Protein AF-A0AAN8YGC9-F1 (afdb_monomer_lite)

pLDDT: mean 74.13, std 22.79, range [24.62, 98.69]

Organism: Solanum bulbocastanum (NCBI:txid147425)

Foldseek 3Di:
DDDDPPPPPPLDAFEEEEDEAQAPVTLLVSQVVVQVLVVSVHAYEYEYAPVSCVVCVVSNPRCVRYHYDHDDQDDDPPDPPPDGGPVSDDPVCQLVSLQSVQVCLVVVLVVCLVSLGAEYEYAQPLCVLVSCVVRNRYFYEHEDEDALAQVLQQPQDDPDAADEQADDPDDDDGDPVCVSSVNPHHHDDHPHQVQSNQLNNDDPVQNVVLLPDDLVCQQQRTPPRPDPPSGQDSVNSVVCNQQSDNRHDPDGVSRSRNSNRNSGRYYHYDYD

Structure (mmCIF, N/CA/C/O backbone):
data_AF-A0AAN8YGC9-F1
#
_entry.id   AF-A0AAN8YGC9-F1
#
loop_
_atom_site.group_PDB
_atom_site.id
_atom_site.type_symbol
_atom_site.label_atom_id
_atom_site.label_alt_id
_atom_site.label_comp_id
_atom_site.label_asym_id
_atom_site.label_entity_id
_atom_site.label_seq_id
_atom_site.pdbx_PDB_ins_code
_atom_site.Cartn_x
_atom_site.Cartn_y
_atom_site.Cartn_z
_atom_site.occupancy
_atom_site.B_iso_or_equiv
_atom_site.auth_seq_id
_atom_site.auth_comp_id
_atom_site.auth_asym_id
_atom_site.auth_atom_id
_atom_site.pdbx_PDB_model_num
ATOM 1 N N . MET A 1 1 ? -53.557 -3.790 8.955 1.00 35.97 1 MET A N 1
ATOM 2 C CA . MET A 1 1 ? -52.230 -3.384 9.467 1.00 35.97 1 MET A CA 1
ATOM 3 C C . MET A 1 1 ? -51.190 -4.402 9.014 1.00 35.97 1 MET A C 1
ATOM 5 O O . MET A 1 1 ? -51.259 -5.548 9.431 1.00 35.97 1 MET A O 1
ATOM 9 N N . ARG A 1 2 ? -50.267 -4.031 8.121 1.00 36.69 2 ARG A N 1
ATOM 10 C CA . ARG A 1 2 ? -49.070 -4.830 7.809 1.00 36.69 2 ARG A CA 1
ATOM 11 C C . ARG A 1 2 ? -47.866 -3.933 8.058 1.00 36.69 2 ARG A C 1
ATOM 13 O O . ARG A 1 2 ? -47.577 -3.051 7.255 1.00 36.69 2 ARG A O 1
ATOM 20 N N . HIS A 1 3 ? -47.217 -4.122 9.203 1.00 36.34 3 HIS A N 1
ATOM 21 C CA . HIS A 1 3 ? -45.959 -3.462 9.519 1.00 36.34 3 HIS A CA 1
ATOM 22 C C . HIS A 1 3 ? -44.884 -3.952 8.544 1.00 36.34 3 HIS A C 1
ATOM 24 O O . HIS A 1 3 ? -44.437 -5.095 8.610 1.00 36.34 3 HIS A O 1
ATOM 30 N N . LYS A 1 4 ? -44.461 -3.075 7.629 1.00 41.66 4 LYS A N 1
ATOM 31 C CA . LYS A 1 4 ? -43.161 -3.193 6.968 1.00 41.66 4 LYS A CA 1
ATOM 32 C C . LYS A 1 4 ? -42.110 -3.000 8.064 1.00 41.66 4 LYS A C 1
ATOM 34 O O . LYS A 1 4 ? -41.900 -1.877 8.510 1.00 41.66 4 LYS A O 1
ATOM 39 N N . LYS A 1 5 ? -41.467 -4.081 8.516 1.00 36.75 5 LYS A N 1
ATOM 40 C CA . LYS A 1 5 ? -40.170 -3.972 9.195 1.00 36.75 5 LYS A CA 1
ATOM 41 C C . LYS A 1 5 ? -39.201 -3.385 8.168 1.00 36.75 5 LYS A C 1
ATOM 43 O O . LYS A 1 5 ? -38.753 -4.090 7.268 1.00 36.75 5 LYS A O 1
ATOM 48 N N . MET A 1 6 ? -38.936 -2.083 8.258 1.00 35.59 6 MET A N 1
ATOM 49 C CA . MET A 1 6 ? -37.699 -1.540 7.715 1.00 35.59 6 MET A CA 1
ATOM 50 C C . MET A 1 6 ? -36.574 -2.222 8.484 1.00 35.59 6 MET A C 1
ATOM 52 O O . MET A 1 6 ? -36.467 -2.056 9.695 1.00 35.59 6 MET A O 1
ATOM 56 N N . ALA A 1 7 ? -35.790 -3.049 7.798 1.00 37.56 7 ALA A N 1
ATOM 57 C CA . ALA A 1 7 ? -34.503 -3.461 8.321 1.00 37.56 7 ALA A CA 1
ATOM 58 C C . ALA A 1 7 ? -33.648 -2.192 8.403 1.00 37.56 7 ALA A C 1
ATOM 60 O O . ALA A 1 7 ? -33.170 -1.697 7.383 1.00 37.56 7 ALA A O 1
ATOM 61 N N . GLU A 1 8 ? -33.522 -1.626 9.600 1.00 36.81 8 GLU A N 1
ATOM 62 C CA . GLU A 1 8 ? -32.399 -0.753 9.912 1.00 36.81 8 GLU A CA 1
ATOM 63 C C . GLU A 1 8 ? -31.136 -1.566 9.628 1.00 36.81 8 GLU A C 1
ATOM 65 O O . GLU A 1 8 ? -30.859 -2.564 10.296 1.00 36.81 8 GLU A O 1
ATOM 70 N N . SER A 1 9 ? -30.399 -1.198 8.579 1.00 44.44 9 SER A N 1
ATOM 71 C CA . SER A 1 9 ? -29.040 -1.694 8.421 1.00 44.44 9 SER A CA 1
ATOM 72 C C . SER A 1 9 ? -28.262 -1.146 9.607 1.00 44.44 9 SER A C 1
ATOM 74 O O . SER A 1 9 ? -27.994 0.055 9.658 1.00 44.44 9 SER A O 1
ATOM 76 N N . ILE A 1 10 ? -27.951 -1.999 10.578 1.00 46.88 10 ILE A N 1
ATOM 77 C CA . ILE A 1 10 ? -26.997 -1.671 11.632 1.00 46.88 10 ILE A CA 1
ATOM 78 C C . ILE A 1 10 ? -25.729 -1.236 10.896 1.00 46.88 10 ILE A C 1
ATOM 80 O O . ILE A 1 10 ? -25.130 -2.035 10.180 1.00 46.88 10 ILE A O 1
ATOM 84 N N . ASP A 1 11 ? -25.393 0.049 10.981 1.00 57.31 11 ASP A N 1
ATOM 85 C CA . ASP A 1 11 ? -24.224 0.636 10.333 1.00 57.31 11 ASP A CA 1
ATOM 86 C C . ASP A 1 11 ? -22.974 0.092 11.035 1.00 57.31 11 ASP A C 1
ATOM 88 O O . ASP A 1 11 ? -22.453 0.676 11.989 1.00 57.31 11 ASP A O 1
ATOM 92 N N . THR A 1 12 ? -22.563 -1.118 10.649 1.00 75.12 12 THR A N 1
ATOM 93 C CA . THR A 1 12 ? -21.455 -1.832 11.274 1.00 75.12 12 THR A CA 1
ATOM 94 C C . THR A 1 12 ? -20.175 -1.054 11.025 1.00 75.12 12 THR A C 1
ATOM 96 O O . THR A 1 12 ? -19.690 -0.963 9.895 1.00 75.12 12 THR A O 1
ATOM 99 N N . LYS A 1 13 ? -19.609 -0.480 12.089 1.00 88.19 13 LYS A N 1
ATOM 100 C CA . LYS A 1 13 ? -18.337 0.237 12.013 1.00 88.19 13 LYS A CA 1
ATOM 101 C C . LYS A 1 13 ? -17.211 -0.757 11.742 1.00 88.19 13 LYS A C 1
ATOM 103 O O . LYS A 1 13 ? -16.840 -1.550 12.599 1.00 88.19 13 LYS A O 1
ATOM 108 N N . LEU A 1 14 ? -16.699 -0.713 10.519 1.00 92.31 14 LEU A N 1
ATOM 109 C CA . LEU A 1 14 ? -15.641 -1.592 10.043 1.00 92.31 14 LEU A CA 1
ATOM 110 C C . LEU A 1 14 ? -14.265 -1.181 10.575 1.00 92.31 14 LEU A C 1
ATOM 112 O O . LEU A 1 14 ? -13.986 0.008 10.733 1.00 92.31 14 LEU A O 1
ATOM 116 N N . GLN A 1 15 ? -13.398 -2.174 10.769 1.00 95.44 15 GLN A N 1
ATOM 117 C CA . GLN A 1 15 ? -11.960 -1.997 10.960 1.00 95.44 15 GLN A CA 1
ATOM 118 C C . GLN A 1 15 ? -11.253 -2.269 9.630 1.00 95.44 15 GLN A C 1
ATOM 120 O O . GLN A 1 15 ? -11.402 -3.350 9.057 1.00 95.44 15 GLN A O 1
ATOM 125 N N . ILE A 1 16 ? -10.535 -1.278 9.111 1.00 97.00 16 ILE A N 1
ATOM 126 C CA . ILE A 1 16 ? -9.959 -1.291 7.764 1.00 97.00 16 ILE A CA 1
ATOM 127 C C . ILE A 1 16 ? -8.462 -1.010 7.860 1.00 97.00 16 ILE A C 1
ATOM 129 O O . ILE A 1 16 ? -8.048 -0.089 8.558 1.00 97.00 16 ILE A O 1
ATOM 133 N N . VAL A 1 17 ? -7.652 -1.774 7.134 1.00 98.56 17 VAL A N 1
ATOM 134 C CA . VAL A 1 17 ? -6.218 -1.512 6.973 1.00 98.56 17 VAL A CA 1
ATOM 135 C C . VAL A 1 17 ? -5.953 -0.888 5.613 1.00 98.56 17 VAL A C 1
ATOM 137 O O . VAL A 1 17 ? -6.510 -1.326 4.607 1.00 98.56 17 VAL A O 1
ATOM 140 N N . MET A 1 18 ? -5.081 0.114 5.587 1.00 98.06 18 MET A N 1
ATOM 141 C CA . MET A 1 18 ? -4.586 0.763 4.375 1.00 98.06 18 MET A CA 1
ATOM 142 C C . MET A 1 18 ? -3.090 0.495 4.247 1.00 98.06 18 MET A C 1
ATOM 144 O O . MET A 1 18 ? -2.327 0.895 5.124 1.00 98.06 18 MET A O 1
ATOM 148 N N . PHE A 1 19 ? -2.683 -0.165 3.165 1.00 98.00 19 PHE A N 1
ATOM 149 C CA . PHE A 1 19 ? -1.293 -0.525 2.893 1.00 98.00 19 PHE A CA 1
ATOM 150 C C . PHE A 1 19 ? -0.887 -0.126 1.460 1.00 98.00 19 PHE A C 1
ATOM 152 O O . PHE A 1 19 ? -0.872 -0.963 0.553 1.00 98.00 19 PHE A O 1
ATOM 159 N N . PRO A 1 20 ? -0.638 1.176 1.227 1.00 96.19 20 PRO A N 1
ATOM 160 C CA . PRO A 1 20 ? -0.255 1.704 -0.082 1.00 96.19 20 PRO A CA 1
ATOM 161 C C . PRO A 1 20 ? 1.205 1.413 -0.448 1.00 96.19 20 PRO A C 1
ATOM 163 O O . PRO A 1 20 ? 2.055 1.205 0.418 1.00 96.19 20 PRO A O 1
ATOM 166 N N . TRP A 1 21 ? 1.516 1.532 -1.740 1.00 95.19 21 TRP A N 1
ATOM 167 C CA . TRP A 1 21 ? 2.881 1.636 -2.244 1.00 95.19 21 TRP A CA 1
ATOM 168 C C . TRP A 1 21 ? 3.636 2.812 -1.599 1.00 95.19 21 TRP A C 1
ATOM 170 O O . TRP A 1 21 ? 3.051 3.862 -1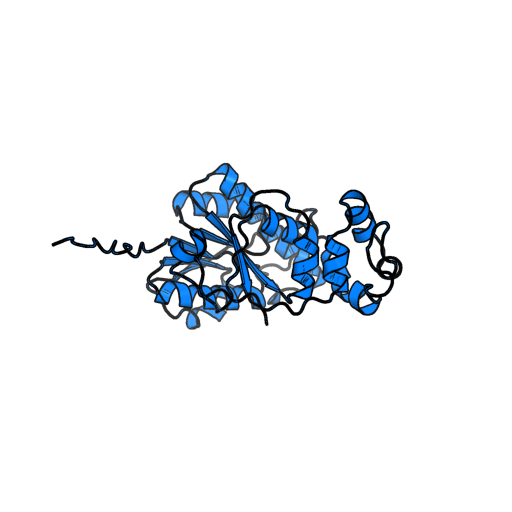.320 1.00 95.19 21 TRP A O 1
ATOM 180 N N . LEU A 1 22 ? 4.952 2.655 -1.406 1.00 95.69 22 LEU A N 1
ATOM 181 C CA . LEU A 1 22 ? 5.845 3.572 -0.675 1.00 95.69 22 LEU A CA 1
ATOM 182 C C . LEU A 1 22 ? 6.182 4.867 -1.447 1.00 95.69 22 LEU A C 1
ATOM 184 O O . LEU A 1 22 ? 7.284 5.406 -1.362 1.00 95.69 22 LEU A O 1
ATOM 188 N N . ALA A 1 23 ? 5.223 5.391 -2.205 1.00 91.19 23 ALA A N 1
ATOM 189 C CA . ALA A 1 23 ? 5.320 6.638 -2.947 1.00 91.19 23 ALA A CA 1
ATOM 190 C C . ALA A 1 23 ? 4.238 7.612 -2.471 1.00 91.19 23 ALA A C 1
ATOM 192 O O . ALA A 1 23 ? 3.077 7.237 -2.307 1.00 91.19 23 ALA A O 1
ATOM 193 N N . LEU A 1 24 ? 4.569 8.898 -2.319 1.00 90.25 24 LEU A N 1
ATOM 194 C CA . LEU A 1 24 ? 3.596 9.907 -1.865 1.00 90.25 24 LEU A CA 1
ATOM 195 C C . LEU A 1 24 ? 2.369 10.006 -2.784 1.00 90.25 24 LEU A C 1
ATOM 197 O O . LEU A 1 24 ? 1.254 10.200 -2.301 1.00 90.25 24 LEU A O 1
ATOM 201 N N . GLY A 1 25 ? 2.560 9.793 -4.092 1.00 85.81 25 GLY A N 1
ATOM 202 C CA . GLY A 1 25 ? 1.472 9.725 -5.073 1.00 85.81 25 GLY A CA 1
ATOM 203 C C . GLY A 1 25 ? 0.461 8.602 -4.811 1.00 85.81 25 GLY A C 1
ATOM 204 O O . GLY A 1 25 ? -0.664 8.691 -5.290 1.00 85.81 25 GLY A O 1
ATOM 205 N N . HIS A 1 26 ? 0.830 7.594 -4.017 1.00 90.50 26 HIS A N 1
ATOM 206 C CA . HIS A 1 26 ? -0.024 6.490 -3.576 1.00 90.50 26 HIS A CA 1
ATOM 207 C C . HIS A 1 26 ? -0.539 6.698 -2.152 1.00 90.50 26 HIS A C 1
ATOM 209 O O . HIS A 1 26 ? -1.740 6.596 -1.896 1.00 90.50 26 HIS A O 1
ATOM 215 N N . ILE A 1 27 ? 0.345 7.096 -1.239 1.00 93.88 27 ILE A N 1
ATOM 216 C CA . ILE A 1 27 ? 0.012 7.303 0.172 1.00 93.88 27 ILE A CA 1
ATOM 217 C C . ILE A 1 27 ? -1.065 8.389 0.341 1.00 93.88 27 ILE A C 1
ATOM 219 O O . ILE A 1 27 ? -2.040 8.180 1.063 1.00 93.88 27 ILE A O 1
ATOM 223 N N . ILE A 1 28 ? -0.945 9.528 -0.352 1.00 92.19 28 ILE A N 1
ATOM 224 C CA . ILE A 1 28 ? -1.882 10.655 -0.201 1.00 92.19 28 ILE A CA 1
ATOM 225 C C . ILE A 1 28 ? -3.311 10.267 -0.628 1.00 92.19 28 ILE A C 1
ATOM 227 O O . ILE A 1 28 ? -4.248 10.488 0.142 1.00 92.19 28 ILE A O 1
ATOM 231 N N . PRO A 1 29 ? -3.549 9.659 -1.807 1.00 88.25 29 PRO A N 1
ATOM 232 C CA . PRO A 1 29 ? -4.893 9.219 -2.169 1.00 88.25 29 PRO A CA 1
ATOM 233 C C . PRO A 1 29 ? -5.486 8.134 -1.271 1.00 88.25 29 PRO A C 1
ATOM 235 O O . PRO A 1 29 ? -6.704 8.132 -1.084 1.00 88.25 29 PRO A O 1
ATOM 238 N N . PHE A 1 30 ? -4.667 7.225 -0.734 1.00 94.38 30 PHE A N 1
ATOM 239 C CA . PHE A 1 30 ? -5.120 6.276 0.284 1.00 94.38 30 PHE A CA 1
ATOM 240 C C . PHE A 1 30 ? -5.559 7.012 1.554 1.00 94.38 30 PHE A C 1
ATOM 242 O O . PHE A 1 30 ? -6.600 6.682 2.123 1.00 94.38 30 PHE A O 1
ATOM 249 N N . LEU A 1 31 ? -4.821 8.039 1.986 1.00 95.69 31 LEU A N 1
ATOM 250 C CA . LEU A 1 31 ? -5.184 8.838 3.159 1.00 95.69 31 LEU A CA 1
ATOM 251 C C . LEU A 1 31 ? -6.468 9.645 2.925 1.00 95.69 31 LEU A C 1
ATOM 253 O O . LEU A 1 31 ? -7.342 9.675 3.787 1.00 95.69 31 LEU A O 1
ATOM 257 N N . ASN A 1 32 ? -6.654 10.200 1.727 1.00 92.62 32 ASN A N 1
ATOM 258 C CA . ASN A 1 32 ? -7.906 10.865 1.359 1.00 92.62 32 ASN A CA 1
ATOM 259 C C . ASN A 1 32 ? -9.096 9.895 1.404 1.00 92.62 32 ASN A C 1
ATOM 261 O O . ASN A 1 32 ? -10.139 10.229 1.959 1.00 92.62 32 ASN A O 1
ATOM 265 N N . LEU A 1 33 ? -8.934 8.675 0.879 1.00 90.12 33 LEU A N 1
ATOM 266 C CA . LEU A 1 33 ? -9.961 7.636 0.994 1.00 90.12 33 LEU A CA 1
ATOM 267 C C . LEU A 1 33 ? -10.214 7.252 2.460 1.00 90.12 33 LEU A C 1
ATOM 269 O O . LEU A 1 33 ? -11.359 7.066 2.863 1.00 90.12 33 LEU A O 1
ATOM 273 N N . SER A 1 34 ? -9.157 7.179 3.268 1.00 95.56 34 SER A N 1
ATOM 274 C CA . SER A 1 34 ? -9.250 6.897 4.703 1.00 95.56 34 SER A CA 1
ATOM 275 C C . SER A 1 34 ? -10.075 7.951 5.430 1.00 95.56 34 SER A C 1
ATOM 277 O O . SER A 1 34 ? -10.931 7.589 6.230 1.00 95.56 34 SER A O 1
ATOM 279 N N . ASN A 1 35 ? -9.887 9.233 5.108 1.00 96.44 35 ASN A N 1
ATOM 280 C CA . ASN A 1 35 ? -10.700 10.324 5.645 1.00 96.44 35 ASN A CA 1
ATOM 281 C C . ASN A 1 35 ? -12.183 10.167 5.269 1.00 96.44 35 ASN A C 1
ATOM 283 O O . ASN A 1 35 ? -13.046 10.298 6.134 1.00 96.44 35 ASN A O 1
ATOM 287 N N . GLU A 1 36 ? -12.498 9.817 4.019 1.00 92.38 36 GLU A N 1
ATOM 288 C CA . GLU A 1 36 ? -13.889 9.595 3.591 1.00 92.38 36 GLU A CA 1
ATOM 289 C C . GLU A 1 36 ? -14.548 8.391 4.284 1.00 92.38 36 GLU A C 1
ATOM 291 O O . GLU A 1 36 ? -15.743 8.416 4.586 1.00 92.38 36 GLU A O 1
ATOM 296 N N . LEU A 1 37 ? -13.782 7.336 4.570 1.00 91.69 37 LEU A N 1
ATOM 297 C CA . LEU A 1 37 ? -14.264 6.171 5.316 1.00 91.69 37 LEU A CA 1
ATOM 298 C C . LEU A 1 37 ? -14.409 6.473 6.814 1.00 91.69 37 LEU A C 1
ATOM 300 O O . LEU A 1 37 ? -15.414 6.104 7.425 1.00 91.69 37 LEU A O 1
ATOM 304 N N . ALA A 1 38 ? -13.454 7.194 7.398 1.00 95.31 38 ALA A N 1
ATOM 305 C CA . ALA A 1 38 ? -13.495 7.624 8.791 1.00 95.31 38 ALA A CA 1
ATOM 306 C C . ALA A 1 38 ? -14.642 8.608 9.055 1.00 95.31 38 ALA A C 1
ATOM 308 O O . ALA A 1 38 ? -15.314 8.508 10.077 1.00 95.31 38 ALA A O 1
ATOM 309 N N . LYS A 1 39 ? -14.972 9.479 8.095 1.00 93.75 39 LYS A N 1
ATOM 310 C CA . LYS A 1 39 ? -16.165 10.339 8.140 1.00 93.75 39 LYS A CA 1
ATOM 311 C C . LYS A 1 39 ? -17.468 9.548 8.303 1.00 93.75 39 LYS A C 1
ATOM 313 O O . LYS A 1 39 ? -18.415 10.046 8.906 1.00 93.75 39 LYS A O 1
ATOM 318 N N . LYS A 1 40 ? -17.517 8.308 7.803 1.00 90.69 40 LYS A N 1
ATOM 319 C CA . LYS A 1 40 ? -18.639 7.369 7.995 1.00 90.69 40 LYS A CA 1
ATOM 320 C C . LYS A 1 40 ? -18.533 6.563 9.296 1.00 90.69 40 LYS A C 1
ATOM 322 O O . LYS A 1 40 ? -19.376 5.717 9.576 1.00 90.69 40 LYS A O 1
ATOM 327 N N . GLY A 1 41 ? -17.529 6.824 10.126 1.00 93.88 41 GLY A N 1
ATOM 328 C CA . GLY A 1 41 ? -17.302 6.184 11.421 1.00 93.88 41 GLY A CA 1
ATOM 329 C C . GLY A 1 41 ? -16.511 4.876 11.363 1.00 93.88 41 GLY A C 1
ATOM 330 O O . GLY A 1 41 ? -16.463 4.170 12.369 1.00 93.88 41 GLY A O 1
ATOM 331 N N . HIS A 1 42 ? -15.921 4.517 10.220 1.00 94.69 42 HIS A N 1
ATOM 332 C CA . HIS A 1 42 ? -15.033 3.355 10.134 1.00 94.69 42 HIS A CA 1
ATOM 333 C C . HIS A 1 42 ? -13.688 3.647 10.815 1.00 94.69 42 HIS A C 1
ATOM 335 O O . HIS A 1 42 ? -13.201 4.776 10.781 1.00 94.69 42 HIS A O 1
ATOM 341 N N . ARG A 1 43 ? -13.084 2.626 11.429 1.00 98.06 43 ARG A N 1
ATOM 342 C CA . ARG A 1 43 ? -11.752 2.712 12.041 1.00 98.06 43 ARG A CA 1
ATOM 343 C C . ARG A 1 43 ? -10.699 2.272 11.037 1.00 98.06 43 ARG A C 1
ATOM 345 O O . ARG A 1 43 ? -10.835 1.208 10.436 1.00 98.06 43 ARG A O 1
ATOM 352 N N . ILE A 1 44 ? -9.656 3.073 10.878 1.00 98.50 44 ILE A N 1
ATOM 353 C CA . ILE A 1 44 ? -8.594 2.877 9.899 1.00 98.50 44 ILE A CA 1
ATOM 354 C C . ILE A 1 44 ? -7.259 2.681 10.619 1.00 98.50 44 ILE A C 1
ATOM 356 O O . ILE A 1 44 ? -6.837 3.534 11.396 1.00 98.50 44 ILE A O 1
ATOM 360 N N . SER A 1 45 ? -6.567 1.594 10.301 1.00 98.69 45 SER A N 1
ATOM 361 C CA . SER A 1 45 ? -5.146 1.408 10.588 1.00 98.69 45 SER A CA 1
ATOM 362 C C . SER A 1 45 ? -4.364 1.678 9.307 1.00 98.69 45 SER A C 1
ATOM 364 O O . SER A 1 45 ? -4.447 0.918 8.342 1.00 98.69 45 SER A O 1
ATOM 366 N N . PHE A 1 46 ? -3.638 2.788 9.269 1.00 98.69 46 PHE A N 1
ATOM 367 C CA . PHE A 1 46 ? -2.887 3.219 8.097 1.00 98.69 46 PHE A CA 1
ATOM 368 C C . PHE A 1 46 ? -1.414 2.858 8.255 1.00 98.69 46 PHE A C 1
ATOM 370 O O . PHE A 1 46 ? -0.756 3.350 9.172 1.00 98.69 46 PHE A O 1
ATOM 377 N N . LEU A 1 47 ? -0.900 2.014 7.366 1.00 98.62 47 LEU A N 1
ATOM 378 C CA . LEU A 1 47 ? 0.487 1.565 7.379 1.00 98.62 47 LEU A CA 1
ATOM 379 C C . LEU A 1 47 ? 1.331 2.472 6.483 1.00 98.62 47 LEU A C 1
ATOM 381 O O . LEU A 1 47 ? 1.031 2.626 5.298 1.00 98.62 47 LEU A O 1
ATOM 385 N N . LEU A 1 48 ? 2.371 3.093 7.038 1.00 97.75 48 LEU A N 1
ATOM 386 C CA . LEU A 1 48 ? 3.264 3.983 6.291 1.00 97.75 48 LEU A CA 1
ATOM 387 C C . LEU A 1 48 ? 4.637 4.133 6.967 1.00 97.75 48 LEU A C 1
ATOM 389 O O . LEU A 1 48 ? 4.730 3.976 8.184 1.00 97.75 48 LEU A O 1
ATOM 393 N N . PRO A 1 49 ? 5.703 4.477 6.225 1.00 97.38 49 PRO A N 1
ATOM 394 C CA . PRO A 1 49 ? 7.008 4.750 6.824 1.00 97.38 49 PRO A CA 1
ATOM 395 C C . PRO A 1 49 ? 7.023 6.005 7.702 1.00 97.38 49 PRO A C 1
ATOM 397 O O . PRO A 1 49 ? 6.176 6.897 7.563 1.00 97.38 49 PRO A O 1
ATOM 400 N N . LYS A 1 50 ? 8.033 6.121 8.570 1.00 95.12 50 LYS A N 1
ATOM 401 C CA . LYS A 1 50 ? 8.154 7.220 9.539 1.00 95.12 50 LYS A CA 1
ATOM 402 C C . LYS A 1 50 ? 8.267 8.585 8.861 1.00 95.12 50 LYS A C 1
ATOM 404 O O . LYS A 1 50 ? 7.593 9.535 9.263 1.00 95.12 50 LYS A O 1
ATOM 409 N N . ASN A 1 51 ? 9.071 8.687 7.809 1.00 93.50 51 ASN A N 1
ATOM 410 C CA . ASN A 1 51 ? 9.276 9.931 7.074 1.00 93.50 51 ASN A CA 1
ATOM 411 C C . ASN A 1 51 ? 7.992 10.381 6.368 1.00 93.50 51 ASN A C 1
ATOM 413 O O . ASN A 1 51 ? 7.676 11.572 6.354 1.00 93.50 51 ASN A O 1
ATOM 417 N N . ALA A 1 52 ? 7.220 9.438 5.817 1.00 95.38 52 ALA A N 1
ATOM 418 C CA . ALA A 1 52 ? 5.917 9.735 5.228 1.00 95.38 52 ALA A CA 1
ATOM 419 C C . ALA A 1 52 ? 4.918 10.199 6.299 1.00 95.38 52 ALA A C 1
ATOM 421 O O . ALA A 1 52 ? 4.215 11.187 6.097 1.00 95.38 52 ALA A O 1
ATOM 422 N N . GLN A 1 53 ? 4.899 9.542 7.461 1.00 96.38 53 GLN A N 1
ATOM 423 C CA . GLN A 1 53 ? 4.047 9.913 8.588 1.00 96.38 53 GLN A CA 1
ATOM 424 C C . GLN A 1 53 ? 4.285 11.357 9.046 1.00 96.38 53 GLN A C 1
ATOM 426 O O . GLN A 1 53 ? 3.328 12.122 9.148 1.00 96.38 53 GLN A O 1
ATOM 431 N N . ILE A 1 54 ? 5.541 11.757 9.259 1.00 95.44 54 ILE A N 1
ATOM 432 C CA . ILE A 1 54 ? 5.889 13.125 9.684 1.00 95.44 54 ILE A CA 1
ATOM 433 C C . ILE A 1 54 ? 5.372 14.162 8.677 1.00 95.44 54 ILE A C 1
ATOM 435 O O . ILE A 1 54 ? 4.826 15.192 9.070 1.00 95.44 54 ILE A O 1
ATOM 439 N N . LYS A 1 55 ? 5.507 13.875 7.377 1.00 95.12 55 LYS A N 1
ATOM 440 C CA . LYS A 1 55 ? 5.069 14.771 6.295 1.00 95.12 55 LYS A CA 1
ATOM 441 C C . LYS A 1 55 ? 3.544 14.856 6.171 1.00 95.12 55 LYS A C 1
ATOM 443 O O . LYS A 1 55 ? 3.028 15.898 5.781 1.00 95.12 55 LYS A O 1
ATOM 448 N N . LEU A 1 56 ? 2.826 13.771 6.463 1.00 95.38 56 LEU A N 1
ATOM 449 C CA . LEU A 1 56 ? 1.406 13.626 6.121 1.00 95.38 56 LEU A CA 1
ATOM 450 C C . LEU A 1 56 ? 0.458 13.619 7.328 1.00 95.38 56 LEU A C 1
ATOM 452 O O . LEU A 1 56 ? -0.753 13.617 7.130 1.00 95.38 56 LEU A O 1
ATOM 456 N N . GLN A 1 57 ? 0.963 13.657 8.564 1.00 95.88 57 GLN A N 1
ATOM 457 C CA . GLN A 1 57 ? 0.141 13.655 9.786 1.00 95.88 57 GLN A CA 1
ATOM 458 C C . GLN A 1 57 ? -0.948 14.731 9.809 1.00 95.88 57 GLN A C 1
ATOM 460 O O . GLN A 1 57 ? -2.066 14.450 10.229 1.00 95.88 57 GLN A O 1
ATOM 465 N N . ASN A 1 58 ? -0.673 15.917 9.262 1.00 97.00 58 ASN A N 1
ATOM 466 C CA . ASN A 1 58 ? -1.643 17.015 9.210 1.00 97.00 58 ASN A CA 1
ATOM 467 C C . ASN A 1 58 ? -2.794 16.769 8.217 1.00 97.00 58 ASN A C 1
ATOM 469 O O . ASN A 1 58 ? -3.784 17.493 8.240 1.00 97.00 58 ASN A O 1
ATOM 473 N N . LEU A 1 59 ? -2.676 15.767 7.339 1.00 96.44 59 LEU A N 1
ATOM 474 C CA . LEU A 1 59 ? -3.730 15.371 6.402 1.00 96.44 59 LEU A CA 1
ATOM 475 C C . LEU A 1 59 ? -4.683 14.320 6.995 1.00 96.44 59 LEU A C 1
ATOM 477 O O . LEU A 1 59 ? -5.674 13.963 6.356 1.00 96.44 59 LEU A O 1
ATOM 481 N N . ASN A 1 60 ? -4.404 13.809 8.198 1.00 98.06 60 ASN A N 1
ATOM 482 C CA . ASN A 1 60 ? -5.343 12.978 8.940 1.00 98.06 60 ASN A CA 1
ATOM 483 C C . ASN A 1 60 ? -6.420 13.871 9.575 1.00 98.06 60 ASN A C 1
ATOM 485 O O . ASN A 1 60 ? -6.166 14.563 10.559 1.00 98.06 60 ASN A O 1
ATOM 489 N N . LEU A 1 61 ? -7.633 13.839 9.022 1.00 98.19 61 LEU A N 1
ATOM 490 C CA . LEU A 1 61 ? -8.747 14.674 9.481 1.00 98.19 61 LEU A CA 1
ATOM 491 C C . LEU A 1 61 ? -9.523 14.046 10.649 1.00 98.19 61 LEU A C 1
ATOM 493 O O . LEU A 1 61 ? -10.381 14.697 11.244 1.00 98.19 61 LEU A O 1
ATOM 497 N N . TYR A 1 62 ? -9.237 12.784 10.977 1.00 98.19 62 TYR A N 1
ATOM 498 C CA . TYR A 1 62 ? -9.964 12.002 11.973 1.00 98.19 62 TYR A CA 1
ATOM 499 C C . TYR A 1 62 ? -8.997 11.205 12.863 1.00 98.19 62 TYR A C 1
ATOM 501 O O . TYR A 1 62 ? -9.048 9.975 12.861 1.00 98.19 62 TYR A O 1
ATOM 509 N N . PRO A 1 63 ? -8.143 11.854 13.677 1.00 96.94 63 PRO A N 1
ATOM 510 C CA . PRO A 1 63 ? -7.127 11.169 14.491 1.00 96.94 63 PRO A CA 1
ATOM 511 C C . PRO A 1 63 ? -7.702 10.160 15.501 1.00 96.94 63 PRO A C 1
ATOM 513 O O . PRO A 1 63 ? -7.025 9.213 15.882 1.00 96.94 63 PRO A O 1
ATOM 516 N N . ASN A 1 64 ? -8.974 10.310 15.888 1.00 97.56 64 ASN A N 1
ATOM 517 C CA . ASN A 1 64 ? -9.678 9.359 16.760 1.00 97.56 64 ASN A CA 1
ATOM 518 C C . ASN A 1 64 ? -10.136 8.077 16.038 1.00 97.56 64 ASN A C 1
ATOM 520 O O . ASN A 1 64 ? -10.555 7.119 16.685 1.00 97.56 64 ASN A O 1
ATOM 524 N N . LEU A 1 65 ? -10.121 8.072 14.704 1.00 98.12 65 LEU A N 1
ATOM 525 C CA . LEU A 1 65 ? -10.570 6.955 13.869 1.00 98.12 65 LEU A CA 1
ATOM 526 C C . LEU A 1 65 ? -9.478 6.439 12.935 1.00 98.12 65 LEU A C 1
ATOM 528 O O . LEU A 1 65 ? -9.570 5.295 12.508 1.00 98.12 65 LEU A O 1
ATOM 532 N N . ILE A 1 66 ? -8.468 7.246 12.619 1.00 98.56 66 ILE A N 1
ATOM 533 C CA . ILE A 1 66 ? -7.344 6.883 11.762 1.00 98.56 66 ILE A CA 1
ATOM 534 C C . ILE A 1 66 ? -6.086 6.844 12.620 1.00 98.56 66 ILE A C 1
ATOM 536 O O . ILE A 1 66 ? -5.569 7.881 13.039 1.00 98.56 66 ILE A O 1
ATOM 540 N N . THR A 1 67 ? -5.578 5.638 12.842 1.00 98.50 67 THR A N 1
ATOM 541 C CA . THR A 1 67 ? -4.323 5.390 13.547 1.00 98.50 67 THR A CA 1
ATOM 542 C C . THR A 1 67 ? -3.223 5.096 12.540 1.00 98.50 67 THR A C 1
ATOM 544 O O . THR A 1 67 ? -3.356 4.222 11.685 1.00 98.50 67 THR A O 1
ATOM 547 N N . PHE A 1 68 ? -2.124 5.833 12.647 1.00 98.56 68 PHE A N 1
ATOM 548 C CA . PHE A 1 68 ? -0.928 5.614 11.845 1.00 98.56 68 PHE A CA 1
ATOM 549 C C . PHE A 1 68 ? -0.026 4.589 12.526 1.00 98.56 68 PHE A C 1
ATOM 551 O O . PHE A 1 68 ? 0.342 4.753 13.688 1.00 98.56 68 PHE A O 1
ATOM 558 N N . HIS A 1 69 ? 0.325 3.538 11.792 1.00 98.06 69 HIS A N 1
ATOM 559 C CA . HIS A 1 69 ? 1.259 2.509 12.220 1.00 98.06 69 HIS A CA 1
ATOM 560 C C . HIS A 1 69 ? 2.524 2.627 11.374 1.00 98.06 69 HIS A C 1
ATOM 562 O O . HIS A 1 69 ? 2.497 2.451 10.153 1.00 98.06 69 HIS A O 1
ATOM 568 N N . THR A 1 70 ? 3.626 2.965 12.038 1.00 96.81 70 THR A N 1
ATOM 569 C CA . THR A 1 70 ? 4.918 3.166 11.389 1.00 96.81 70 THR A CA 1
ATOM 570 C C . THR A 1 70 ? 5.497 1.835 10.917 1.00 96.81 70 THR A C 1
ATOM 572 O O . THR A 1 70 ? 5.742 0.950 11.734 1.00 96.81 70 THR A O 1
ATOM 575 N N . LEU A 1 71 ? 5.779 1.729 9.621 1.00 96.25 71 LEU A N 1
ATOM 576 C CA . LEU A 1 71 ? 6.534 0.624 9.036 1.00 96.25 71 LEU A CA 1
ATOM 577 C C . LEU A 1 71 ? 8.031 0.904 9.141 1.00 96.25 71 LEU A C 1
ATOM 579 O O . LEU A 1 71 ? 8.487 1.994 8.785 1.00 96.25 71 LEU A O 1
ATOM 583 N N . LYS A 1 72 ? 8.800 -0.088 9.586 1.00 95.19 72 LYS A N 1
ATOM 584 C CA . LYS A 1 72 ? 10.262 -0.051 9.501 1.00 95.19 72 LYS A CA 1
ATOM 585 C C . LYS A 1 72 ? 10.675 -0.716 8.199 1.00 95.19 72 LYS A C 1
ATOM 587 O O . LYS A 1 72 ? 10.616 -1.933 8.099 1.00 95.19 72 LYS A O 1
ATOM 592 N N . ILE A 1 73 ? 11.074 0.075 7.206 1.00 95.75 73 ILE A N 1
ATOM 593 C CA . ILE A 1 73 ? 11.458 -0.464 5.897 1.00 95.75 73 ILE A CA 1
ATOM 594 C C . ILE A 1 73 ? 12.753 -1.280 6.037 1.00 95.75 73 ILE A C 1
ATOM 596 O O . ILE A 1 73 ? 13.778 -0.712 6.430 1.00 95.75 73 ILE A O 1
ATOM 600 N N . PRO A 1 74 ? 12.731 -2.598 5.749 1.00 95.50 74 PRO A N 1
ATOM 601 C CA . PRO A 1 74 ? 13.914 -3.438 5.844 1.00 95.50 74 PRO A CA 1
ATOM 602 C C . PRO A 1 74 ? 14.981 -2.961 4.867 1.00 95.50 74 PRO A C 1
ATOM 604 O O . PRO A 1 74 ? 14.702 -2.671 3.702 1.00 95.50 74 PRO A O 1
ATOM 607 N N . HIS A 1 75 ? 16.220 -2.875 5.338 1.00 95.19 75 HIS A N 1
ATOM 608 C CA . HIS A 1 75 ? 17.325 -2.499 4.472 1.00 95.19 75 HIS A CA 1
ATOM 609 C C . HIS A 1 75 ? 17.694 -3.662 3.548 1.00 95.19 75 HIS A C 1
ATOM 611 O O . HIS A 1 75 ? 17.851 -4.795 4.000 1.00 95.19 75 HIS A O 1
ATOM 617 N N . VAL A 1 76 ? 17.880 -3.360 2.265 1.00 94.56 76 VAL A N 1
ATOM 618 C CA . VAL A 1 76 ? 18.362 -4.303 1.251 1.00 94.56 76 VAL A CA 1
ATOM 619 C C . VAL A 1 76 ? 19.637 -3.757 0.617 1.00 94.56 76 VAL A C 1
ATOM 621 O O . VAL A 1 76 ? 19.827 -2.543 0.523 1.00 94.56 76 VAL A O 1
ATOM 624 N N . HIS A 1 77 ? 20.525 -4.650 0.182 1.00 94.44 77 HIS A N 1
ATOM 625 C CA . HIS A 1 77 ? 21.794 -4.250 -0.421 1.00 94.44 77 HIS A CA 1
ATOM 626 C C . HIS A 1 77 ? 21.575 -3.357 -1.656 1.00 94.44 77 HIS A C 1
ATOM 628 O O . HIS A 1 77 ? 20.748 -3.664 -2.511 1.00 94.44 77 HIS A O 1
ATOM 634 N N . GLY A 1 78 ? 22.321 -2.251 -1.744 1.00 93.56 78 GLY A N 1
ATOM 635 C CA . GLY A 1 78 ? 22.221 -1.265 -2.829 1.00 93.56 78 GLY A CA 1
ATOM 636 C C . GLY A 1 78 ? 21.202 -0.142 -2.594 1.00 93.56 78 GLY A C 1
ATOM 637 O O . GLY A 1 78 ? 21.255 0.874 -3.285 1.00 93.56 78 GLY A O 1
ATOM 638 N N . LEU A 1 79 ? 20.311 -0.274 -1.605 1.00 94.62 79 LEU A N 1
ATOM 639 C CA . LEU A 1 79 ? 19.405 0.802 -1.210 1.00 94.62 79 LEU A CA 1
ATOM 640 C C . LEU A 1 79 ? 20.152 1.813 -0.317 1.00 94.62 79 LEU A C 1
ATOM 642 O O . LEU A 1 79 ? 20.895 1.391 0.568 1.00 94.62 79 LEU A O 1
ATOM 646 N N . PRO A 1 80 ? 19.974 3.138 -0.477 1.00 94.94 80 PRO A N 1
ATOM 647 C CA . PRO A 1 80 ? 20.552 4.107 0.450 1.00 94.94 80 PRO A CA 1
ATOM 648 C C . PRO A 1 80 ? 20.065 3.878 1.887 1.00 94.94 80 PRO A C 1
ATOM 650 O O . PRO A 1 80 ? 18.898 3.562 2.127 1.00 94.94 80 PRO A O 1
ATOM 653 N N . TYR A 1 81 ? 20.957 4.039 2.867 1.00 93.62 81 TYR A N 1
ATOM 654 C CA . TYR A 1 81 ? 20.596 3.850 4.271 1.00 93.62 81 TYR A CA 1
ATOM 655 C C . TYR A 1 81 ? 19.534 4.870 4.704 1.00 93.62 81 TYR A C 1
ATOM 657 O O . TYR A 1 81 ? 19.684 6.068 4.474 1.00 93.62 81 TYR A O 1
ATOM 665 N N . GLY A 1 82 ? 18.462 4.391 5.340 1.00 92.31 82 GLY A N 1
ATOM 666 C CA . GLY A 1 82 ? 17.341 5.231 5.770 1.00 92.31 82 GLY A CA 1
ATOM 667 C C . GLY A 1 82 ? 16.378 5.654 4.654 1.00 92.31 82 GLY A C 1
ATOM 668 O O . GLY A 1 82 ? 15.471 6.438 4.928 1.00 92.31 82 GLY A O 1
ATOM 669 N N . ALA A 1 83 ? 16.541 5.151 3.424 1.00 95.44 83 ALA A N 1
ATOM 670 C CA . ALA A 1 83 ? 15.541 5.333 2.378 1.00 95.44 83 ALA A CA 1
ATOM 671 C C . ALA A 1 83 ? 14.261 4.563 2.727 1.00 95.44 83 ALA A C 1
ATOM 673 O O . ALA A 1 83 ? 14.290 3.355 2.962 1.00 95.44 83 ALA A O 1
ATOM 674 N N . GLU A 1 84 ? 13.135 5.269 2.747 1.00 96.00 84 GLU A N 1
ATOM 675 C CA . GLU A 1 84 ? 11.842 4.716 3.156 1.00 96.00 84 GLU A CA 1
ATOM 676 C C . GLU A 1 84 ? 10.775 4.852 2.067 1.00 96.00 84 GLU A C 1
ATOM 678 O O . GLU A 1 84 ? 9.786 4.118 2.056 1.00 96.00 84 GLU A O 1
ATOM 683 N N . THR A 1 85 ? 10.946 5.815 1.165 1.00 96.00 85 THR A N 1
ATOM 684 C CA . THR A 1 85 ? 9.988 6.153 0.116 1.00 96.00 85 THR A CA 1
ATOM 685 C C . THR A 1 85 ? 10.686 6.365 -1.218 1.00 96.00 85 THR A C 1
ATOM 687 O O . THR A 1 85 ? 11.883 6.640 -1.276 1.00 96.00 85 THR A O 1
ATOM 690 N N . THR A 1 86 ? 9.924 6.336 -2.313 1.00 93.94 86 THR A N 1
ATOM 691 C CA . THR A 1 86 ? 10.461 6.646 -3.650 1.00 93.94 86 THR A CA 1
ATOM 692 C C . THR A 1 86 ? 11.004 8.075 -3.771 1.00 93.94 86 THR A C 1
ATOM 694 O O . THR A 1 86 ? 11.717 8.373 -4.718 1.00 93.94 86 THR A O 1
ATOM 697 N N . ALA A 1 87 ? 10.691 8.970 -2.826 1.00 92.75 87 ALA A N 1
ATOM 698 C CA . ALA A 1 87 ? 11.266 10.314 -2.781 1.00 92.75 87 ALA A CA 1
ATOM 699 C C . ALA A 1 87 ? 12.718 10.332 -2.268 1.00 92.75 87 ALA A C 1
ATOM 701 O O . ALA A 1 87 ? 13.407 11.332 -2.453 1.00 92.75 87 ALA A O 1
ATOM 702 N N . ASP A 1 88 ? 13.171 9.250 -1.630 1.00 94.06 88 ASP A N 1
ATOM 703 C CA . ASP A 1 88 ? 14.503 9.144 -1.028 1.00 94.06 88 ASP A CA 1
ATOM 704 C C . ASP A 1 88 ? 15.524 8.496 -1.983 1.00 94.06 88 ASP A C 1
ATOM 706 O O . ASP A 1 88 ? 16.706 8.402 -1.653 1.00 94.06 88 ASP A O 1
ATOM 710 N N . VAL A 1 89 ? 15.087 8.029 -3.163 1.00 93.50 89 VAL A N 1
ATOM 711 C CA . VAL A 1 89 ? 15.926 7.277 -4.108 1.00 93.50 89 VAL A CA 1
ATOM 712 C C . VAL A 1 89 ? 15.703 7.703 -5.564 1.00 93.50 89 VAL A C 1
ATOM 714 O O . VAL A 1 89 ? 14.603 8.118 -5.928 1.00 93.50 89 VAL A O 1
ATOM 717 N N . PRO A 1 90 ? 16.716 7.580 -6.442 1.00 92.56 90 PRO A N 1
ATOM 718 C CA . PRO A 1 90 ? 16.505 7.688 -7.882 1.00 92.56 90 PRO A CA 1
ATOM 719 C C . PRO A 1 90 ? 15.648 6.524 -8.400 1.00 92.56 90 PRO A C 1
ATOM 721 O O . PRO A 1 90 ? 15.671 5.426 -7.845 1.00 92.56 90 PRO A O 1
ATOM 724 N N . ARG A 1 91 ? 14.960 6.739 -9.532 1.00 85.88 91 ARG A N 1
ATOM 725 C CA . ARG A 1 91 ? 14.059 5.747 -10.155 1.00 85.88 91 ARG A CA 1
ATOM 726 C C . ARG A 1 91 ? 14.697 4.365 -10.331 1.00 85.88 91 ARG A C 1
ATOM 728 O O . ARG A 1 91 ? 14.032 3.353 -10.146 1.00 85.88 91 ARG A O 1
ATOM 735 N N . SER A 1 92 ? 15.984 4.319 -10.671 1.00 87.50 92 SER A N 1
ATOM 736 C CA . SER A 1 92 ? 16.737 3.075 -10.868 1.00 87.50 92 SER A CA 1
ATOM 737 C C . SER A 1 92 ? 16.816 2.182 -9.625 1.00 87.50 92 SER A C 1
ATOM 739 O O . SER A 1 92 ? 17.103 0.999 -9.768 1.00 87.50 92 SER A O 1
ATOM 741 N N . LEU A 1 93 ? 16.566 2.721 -8.427 1.00 92.50 93 LEU A N 1
ATOM 742 C CA . LEU A 1 93 ? 16.585 1.983 -7.160 1.00 92.50 93 LEU A CA 1
ATOM 743 C C . LEU A 1 93 ? 15.181 1.742 -6.583 1.00 92.50 93 LEU A C 1
ATOM 745 O O . LEU A 1 93 ? 15.054 1.142 -5.517 1.00 92.50 93 LEU A O 1
ATOM 749 N N . GLU A 1 94 ? 14.109 2.163 -7.262 1.00 92.25 94 GLU A N 1
ATOM 750 C CA . GLU A 1 94 ? 12.740 1.901 -6.795 1.00 92.25 94 GLU A CA 1
ATOM 751 C C . GLU A 1 94 ? 12.422 0.399 -6.727 1.00 92.25 94 GLU A C 1
ATOM 753 O O . GLU A 1 94 ? 11.668 -0.031 -5.855 1.00 92.25 94 GLU A O 1
ATOM 758 N N . SER A 1 95 ? 13.030 -0.416 -7.595 1.00 93.12 95 SER A N 1
ATOM 759 C CA . SER A 1 95 ? 12.898 -1.875 -7.533 1.00 93.12 95 SER A CA 1
ATOM 760 C C . SER A 1 95 ? 13.454 -2.448 -6.225 1.00 93.12 95 SER A C 1
ATOM 762 O O . SER A 1 95 ? 12.879 -3.397 -5.698 1.00 93.12 95 SER A O 1
ATOM 764 N N . LEU A 1 96 ? 14.499 -1.842 -5.649 1.00 95.44 96 LEU A N 1
ATOM 765 C CA . LEU A 1 96 ? 15.035 -2.232 -4.343 1.00 95.44 96 LEU A CA 1
ATOM 766 C C . LEU A 1 96 ? 14.086 -1.851 -3.204 1.00 95.44 96 LEU A C 1
ATOM 768 O O . LEU A 1 96 ? 13.917 -2.636 -2.277 1.00 95.44 96 LEU A O 1
ATOM 772 N N . LEU A 1 97 ? 13.398 -0.705 -3.292 1.00 95.69 97 LEU A N 1
ATOM 773 C CA . LEU A 1 97 ? 12.316 -0.385 -2.349 1.00 95.69 97 LEU A CA 1
ATOM 774 C C . LEU A 1 97 ? 11.180 -1.409 -2.427 1.00 95.69 97 LEU A C 1
ATOM 776 O O . LEU A 1 97 ? 10.584 -1.743 -1.405 1.00 95.69 97 LEU A O 1
ATOM 780 N N . ALA A 1 98 ? 10.881 -1.926 -3.620 1.00 95.44 98 ALA A N 1
ATOM 781 C CA . ALA A 1 98 ? 9.881 -2.976 -3.773 1.00 95.44 98 ALA A CA 1
ATOM 782 C C . ALA A 1 98 ? 10.357 -4.293 -3.149 1.00 95.44 98 ALA A C 1
ATOM 784 O O . ALA A 1 98 ? 9.563 -4.958 -2.489 1.00 95.44 98 ALA A O 1
ATOM 785 N N . THR A 1 99 ? 11.651 -4.619 -3.260 1.00 96.56 99 THR A N 1
ATOM 786 C CA . THR A 1 99 ? 12.259 -5.752 -2.544 1.00 96.56 99 THR A CA 1
ATOM 787 C C . THR A 1 99 ? 12.111 -5.573 -1.037 1.00 96.56 99 THR A C 1
ATOM 789 O O . THR A 1 99 ? 11.627 -6.481 -0.371 1.00 96.56 99 THR A O 1
ATOM 792 N N . SER A 1 100 ? 12.446 -4.395 -0.500 1.00 96.56 100 SER A N 1
ATOM 793 C CA . SER A 1 100 ? 12.250 -4.078 0.920 1.00 96.56 100 SER A CA 1
ATOM 794 C C . SER A 1 100 ? 10.790 -4.210 1.354 1.00 96.56 100 SER A C 1
ATOM 796 O O . SER A 1 100 ? 10.520 -4.710 2.441 1.00 96.56 100 SER A O 1
ATOM 798 N N . MET A 1 101 ? 9.836 -3.782 0.520 1.00 96.62 101 MET A N 1
ATOM 799 C CA . MET A 1 101 ? 8.410 -3.943 0.812 1.00 96.62 101 MET A CA 1
ATOM 800 C C . MET A 1 101 ? 8.010 -5.422 0.863 1.00 96.62 101 MET A C 1
ATOM 802 O O . MET A 1 101 ? 7.214 -5.791 1.718 1.00 96.62 101 MET A O 1
ATOM 806 N N . ASP A 1 102 ? 8.554 -6.273 -0.010 1.00 96.56 102 ASP A N 1
ATOM 807 C CA . ASP A 1 102 ? 8.275 -7.715 0.012 1.00 96.56 102 ASP A CA 1
ATOM 808 C C . ASP A 1 102 ? 8.793 -8.397 1.286 1.00 96.56 102 ASP A C 1
ATOM 810 O O . ASP A 1 102 ? 8.154 -9.324 1.778 1.00 96.56 102 ASP A O 1
ATOM 814 N N . GLU A 1 103 ? 9.905 -7.924 1.861 1.00 96.75 103 GLU A N 1
ATOM 815 C CA . GLU A 1 103 ? 10.421 -8.425 3.149 1.00 96.75 103 GLU A CA 1
ATOM 816 C C . GLU A 1 103 ? 9.474 -8.140 4.332 1.00 96.75 103 GLU A C 1
ATOM 818 O O . GLU A 1 103 ? 9.631 -8.724 5.401 1.00 96.75 103 GLU A O 1
ATOM 823 N N . LEU A 1 104 ? 8.467 -7.273 4.163 1.00 97.19 104 LEU A N 1
ATOM 824 C CA . LEU A 1 104 ? 7.463 -7.003 5.197 1.00 97.19 104 LEU A CA 1
ATOM 825 C C . LEU A 1 104 ? 6.383 -8.095 5.296 1.00 97.19 104 LEU A C 1
ATOM 827 O O . LEU A 1 104 ? 5.506 -7.976 6.149 1.00 97.19 104 LEU A O 1
ATOM 831 N N . TYR A 1 105 ? 6.414 -9.140 4.457 1.00 97.44 105 TYR A N 1
ATOM 832 C CA . TYR A 1 105 ? 5.376 -10.180 4.399 1.00 97.44 105 TYR A CA 1
ATOM 833 C C . TYR A 1 105 ? 4.980 -10.720 5.781 1.00 97.44 105 TYR A C 1
ATOM 835 O O . TYR A 1 105 ? 3.813 -10.634 6.172 1.00 97.44 105 TYR A O 1
ATOM 843 N N . ASP A 1 106 ? 5.951 -11.223 6.548 1.00 97.81 106 ASP A N 1
ATOM 844 C CA . ASP A 1 106 ? 5.694 -11.846 7.850 1.00 97.81 106 ASP A CA 1
ATOM 845 C C . ASP A 1 106 ? 5.258 -10.828 8.914 1.00 97.81 106 ASP A C 1
ATOM 847 O O . ASP A 1 106 ? 4.370 -11.113 9.724 1.00 97.81 106 ASP A O 1
ATOM 851 N N . GLU A 1 107 ? 5.827 -9.617 8.891 1.00 97.88 107 GLU A N 1
ATOM 852 C CA . GLU A 1 107 ? 5.432 -8.531 9.797 1.00 97.88 107 GLU A CA 1
ATOM 853 C C . GLU A 1 107 ? 3.974 -8.127 9.551 1.00 97.88 107 GLU A C 1
ATOM 855 O O . GLU A 1 107 ? 3.178 -8.053 10.491 1.00 97.88 107 GLU A O 1
ATOM 860 N N . ILE A 1 108 ? 3.594 -7.935 8.284 1.00 98.25 108 ILE A N 1
ATOM 861 C CA . ILE A 1 108 ? 2.223 -7.594 7.901 1.00 98.25 108 ILE A CA 1
ATOM 862 C C . ILE A 1 108 ? 1.271 -8.746 8.204 1.00 98.25 108 ILE A C 1
ATOM 864 O O . ILE A 1 108 ? 0.189 -8.507 8.740 1.00 98.25 108 ILE A O 1
ATOM 868 N N . LYS A 1 109 ? 1.656 -9.995 7.938 1.00 98.31 109 LYS A N 1
ATOM 869 C CA . LYS A 1 109 ? 0.850 -11.168 8.292 1.00 98.31 109 LYS A CA 1
ATOM 870 C C . LYS A 1 109 ? 0.554 -11.200 9.790 1.00 98.31 109 LYS A C 1
ATOM 872 O O . LYS A 1 109 ? -0.613 -11.283 10.172 1.00 98.31 109 LYS A O 1
ATOM 877 N N . SER A 1 110 ? 1.578 -11.054 10.630 1.00 98.12 110 SER A N 1
ATOM 878 C CA . SER A 1 110 ? 1.428 -11.003 12.090 1.00 98.12 110 SER A CA 1
ATOM 879 C C . SER A 1 110 ? 0.558 -9.822 12.537 1.00 98.12 110 SER A C 1
ATOM 881 O O . SER A 1 110 ? -0.362 -9.979 13.347 1.00 98.12 110 SER A O 1
ATOM 883 N N . PHE A 1 111 ? 0.773 -8.637 11.960 1.00 98.19 111 PHE A N 1
ATOM 884 C CA . PHE A 1 111 ? -0.046 -7.457 12.228 1.00 98.19 111 PHE A CA 1
ATOM 885 C C . PHE A 1 111 ? -1.531 -7.710 11.920 1.00 98.19 111 PHE A C 1
ATOM 887 O O . PHE A 1 111 ? -2.395 -7.423 12.751 1.00 98.19 111 PHE A O 1
ATOM 894 N N . LEU A 1 112 ? -1.838 -8.299 10.762 1.00 97.81 112 LEU A N 1
ATOM 895 C CA . LEU A 1 112 ? -3.205 -8.596 10.331 1.00 97.81 112 LEU A CA 1
ATOM 896 C C . LEU A 1 112 ? -3.869 -9.691 11.181 1.00 97.81 112 LEU A C 1
ATOM 898 O O . LEU A 1 112 ? -5.047 -9.553 11.518 1.00 97.81 112 LEU A O 1
ATOM 902 N N . GLN A 1 113 ? -3.126 -10.727 11.587 1.00 96.69 113 GLN A N 1
ATOM 903 C CA . GLN A 1 113 ? -3.615 -11.774 12.499 1.00 96.69 113 GLN A CA 1
ATOM 904 C C . GLN A 1 113 ? -4.054 -11.205 13.853 1.00 96.69 113 GLN A C 1
ATOM 906 O O . GLN A 1 113 ? -5.071 -11.628 14.409 1.00 96.69 113 GLN A O 1
ATOM 911 N N . ASN A 1 114 ? -3.297 -10.237 14.373 1.00 97.06 114 ASN A N 1
ATOM 912 C CA . ASN A 1 114 ? -3.577 -9.606 15.658 1.00 97.06 114 ASN A CA 1
ATOM 913 C C . ASN A 1 114 ? -4.707 -8.577 15.558 1.00 97.06 114 ASN A C 1
ATOM 915 O O . ASN A 1 114 ? -5.604 -8.555 16.400 1.00 97.06 114 ASN A O 1
ATOM 919 N N . LEU A 1 115 ? -4.681 -7.740 14.517 1.00 96.50 115 LEU A N 1
ATOM 920 C CA . LEU A 1 115 ? -5.649 -6.664 14.331 1.00 96.50 115 LEU A CA 1
ATOM 921 C C . LEU A 1 115 ? -7.040 -7.184 13.932 1.00 96.50 115 LEU A C 1
ATOM 923 O O . LEU A 1 115 ? -8.035 -6.575 14.317 1.00 96.50 115 LEU A O 1
ATOM 927 N N . LYS A 1 116 ? -7.105 -8.289 13.173 1.00 95.38 116 LYS A N 1
ATOM 928 C CA . LYS A 1 116 ? -8.334 -8.902 12.627 1.00 95.38 116 LYS A CA 1
ATOM 929 C C . LYS A 1 116 ? -9.240 -7.903 11.888 1.00 95.38 116 LYS A C 1
ATOM 931 O O . LYS A 1 116 ? -10.420 -7.772 12.222 1.00 95.38 116 LYS A O 1
ATOM 936 N N . PRO A 1 117 ? -8.715 -7.170 10.888 1.00 95.88 117 PRO A N 1
ATOM 937 C CA . PRO A 1 117 ? -9.517 -6.199 10.161 1.00 95.88 117 PRO A CA 1
ATOM 938 C C . PRO A 1 117 ? -10.606 -6.884 9.333 1.00 95.88 117 PRO A C 1
ATOM 940 O O . PRO A 1 117 ? -10.499 -8.049 8.966 1.00 95.88 117 PRO A O 1
ATOM 943 N N . ARG A 1 118 ? -11.638 -6.129 8.955 1.00 94.25 118 ARG A N 1
ATOM 944 C CA . ARG A 1 118 ? -12.625 -6.598 7.978 1.00 94.25 118 ARG A CA 1
ATOM 945 C C . ARG A 1 118 ? -12.098 -6.489 6.550 1.00 94.25 118 ARG A C 1
ATOM 947 O O . ARG A 1 118 ? -12.346 -7.384 5.744 1.00 94.25 118 ARG A O 1
ATOM 954 N N . PHE A 1 119 ? -11.385 -5.404 6.250 1.00 94.19 119 PHE A N 1
ATOM 955 C CA . PHE A 1 119 ? -10.841 -5.117 4.924 1.00 94.19 119 PHE A CA 1
ATOM 956 C C . PHE A 1 119 ? -9.371 -4.713 4.982 1.00 94.19 119 PHE A C 1
ATOM 958 O O . PHE A 1 119 ? -8.965 -3.981 5.885 1.00 94.19 119 PHE A O 1
ATOM 965 N N . VAL A 1 120 ? -8.607 -5.118 3.968 1.00 96.88 120 VAL A N 1
ATOM 966 C CA . VAL A 1 120 ? -7.242 -4.646 3.714 1.00 96.88 120 VAL A CA 1
ATOM 967 C C . VAL A 1 120 ? -7.177 -4.076 2.303 1.00 96.88 120 VAL A C 1
ATOM 969 O O . VAL A 1 120 ? -7.423 -4.782 1.323 1.00 96.88 120 VAL A O 1
ATOM 972 N N . PHE A 1 121 ? -6.865 -2.788 2.211 1.00 95.25 121 PHE A N 1
ATOM 973 C CA . PHE A 1 121 ? -6.678 -2.065 0.961 1.00 95.25 121 PHE A CA 1
ATOM 974 C C . PHE A 1 121 ? -5.190 -2.050 0.613 1.00 95.25 121 PHE A C 1
ATOM 976 O O . PHE A 1 121 ? -4.375 -1.662 1.448 1.00 95.25 121 PHE A O 1
ATOM 983 N N . PHE A 1 122 ? -4.844 -2.427 -0.615 1.00 94.75 122 PHE A N 1
ATOM 984 C CA . PHE A 1 122 ? -3.460 -2.494 -1.102 1.00 94.75 122 PHE A CA 1
ATOM 985 C C . PHE A 1 122 ? -3.387 -2.175 -2.602 1.00 94.75 122 PHE A C 1
ATOM 987 O O . PHE A 1 122 ? -4.419 -2.124 -3.268 1.00 94.75 122 PHE A O 1
ATOM 994 N N . ASP A 1 123 ? -2.193 -1.967 -3.161 1.00 88.12 123 ASP A N 1
ATOM 995 C CA . ASP A 1 123 ? -2.032 -1.667 -4.594 1.00 88.12 123 ASP A CA 1
ATOM 996 C C . ASP A 1 123 ? -0.875 -2.395 -5.304 1.00 88.12 123 ASP A C 1
ATOM 998 O O . ASP A 1 123 ? -1.071 -2.844 -6.434 1.00 88.12 123 ASP A O 1
ATOM 1002 N N . PHE A 1 124 ? 0.298 -2.523 -4.677 1.00 90.12 124 PHE A N 1
ATOM 1003 C CA . PHE A 1 124 ? 1.496 -3.183 -5.227 1.00 90.12 124 PHE A CA 1
ATOM 1004 C C . PHE A 1 124 ? 1.908 -4.446 -4.458 1.00 90.12 124 PHE A C 1
ATOM 1006 O O . PHE A 1 124 ? 2.533 -5.344 -5.034 1.00 90.12 124 PHE A O 1
ATOM 1013 N N . ALA A 1 125 ? 1.532 -4.544 -3.181 1.00 94.19 125 ALA A N 1
ATOM 1014 C CA . ALA A 1 125 ? 1.768 -5.710 -2.333 1.00 94.19 125 ALA A CA 1
ATOM 1015 C C . ALA A 1 125 ? 0.793 -6.851 -2.672 1.00 94.19 125 ALA A C 1
ATOM 1017 O O . ALA A 1 125 ? -0.112 -7.173 -1.909 1.00 94.19 125 ALA A O 1
ATOM 1018 N N . HIS A 1 126 ? 0.943 -7.439 -3.859 1.00 88.81 126 HIS A N 1
ATOM 1019 C CA . HIS A 1 126 ? 0.082 -8.519 -4.355 1.00 88.81 126 HIS A CA 1
ATOM 1020 C C . HIS A 1 126 ? -0.027 -9.711 -3.390 1.00 88.81 126 HIS A C 1
ATOM 1022 O O . HIS A 1 126 ? -1.098 -10.305 -3.268 1.00 88.81 126 HIS A O 1
ATOM 1028 N N . TRP A 1 127 ? 1.045 -9.989 -2.649 1.00 95.31 127 TRP A N 1
ATOM 1029 C CA . TRP A 1 127 ? 1.136 -11.025 -1.623 1.00 95.31 127 TRP A CA 1
ATOM 1030 C C . TRP A 1 127 ? 0.187 -10.810 -0.427 1.00 95.31 127 TRP A C 1
ATOM 1032 O O . TRP A 1 127 ? -0.050 -11.732 0.343 1.00 95.31 127 TRP A O 1
ATOM 1042 N N . VAL A 1 128 ? -0.459 -9.643 -0.289 1.00 95.75 128 VAL A N 1
ATOM 1043 C CA . VAL A 1 128 ? -1.571 -9.452 0.668 1.00 95.75 128 VAL A CA 1
ATOM 1044 C C . VAL A 1 128 ? -2.719 -10.432 0.393 1.00 95.75 128 VAL A C 1
ATOM 1046 O O . VAL A 1 128 ? -3.404 -10.862 1.322 1.00 95.75 128 VAL A O 1
ATOM 1049 N N . THR A 1 129 ? -2.928 -10.807 -0.872 1.00 91.88 129 THR A N 1
ATOM 1050 C CA . THR A 1 129 ? -3.926 -11.821 -1.247 1.00 91.88 129 THR A CA 1
ATOM 1051 C C . THR A 1 129 ? -3.522 -13.223 -0.793 1.00 91.88 129 THR A C 1
ATOM 1053 O O . THR A 1 129 ? -4.379 -13.987 -0.359 1.00 91.88 129 THR A O 1
ATOM 1056 N N . GLU A 1 130 ? -2.225 -13.534 -0.793 1.00 95.06 130 GLU A N 1
ATOM 1057 C CA . GLU A 1 130 ? -1.679 -14.792 -0.274 1.00 95.06 130 GLU A CA 1
ATOM 1058 C C . GLU A 1 130 ? -1.851 -14.860 1.248 1.00 95.06 130 GLU A C 1
ATOM 1060 O O . GLU A 1 130 ? -2.407 -15.833 1.755 1.00 95.06 130 GLU A O 1
ATOM 1065 N N . ILE A 1 131 ? -1.544 -13.772 1.969 1.00 97.06 131 ILE A N 1
ATOM 1066 C CA . ILE A 1 131 ? -1.823 -13.674 3.410 1.00 97.06 131 ILE A CA 1
ATOM 1067 C C . ILE A 1 131 ? -3.306 -13.932 3.689 1.00 97.06 131 ILE A C 1
ATOM 1069 O O . ILE A 1 131 ? -3.63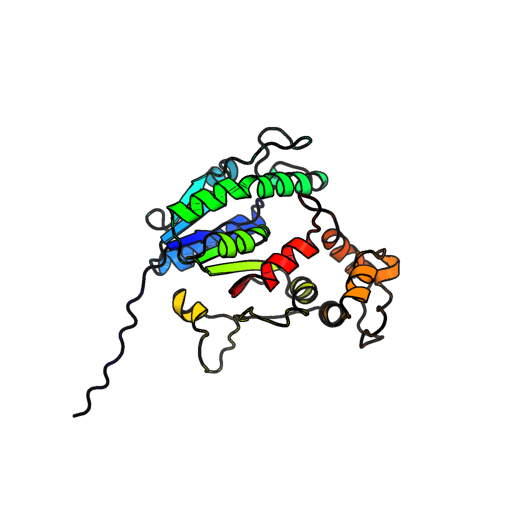8 -14.695 4.595 1.00 97.06 131 ILE A O 1
ATOM 1073 N N . ALA A 1 132 ? -4.212 -13.335 2.909 1.00 92.88 132 ALA A N 1
ATOM 1074 C CA . ALA A 1 132 ? -5.649 -13.535 3.084 1.00 92.88 132 ALA A CA 1
ATOM 1075 C C . ALA A 1 132 ? -6.072 -15.003 2.917 1.00 92.88 132 ALA A C 1
ATOM 1077 O O . ALA A 1 132 ? -6.970 -15.455 3.628 1.00 92.88 132 ALA A O 1
ATOM 1078 N N . LEU A 1 133 ? -5.423 -15.751 2.019 1.00 92.31 133 LEU A N 1
ATOM 1079 C CA . LEU A 1 133 ? -5.643 -17.190 1.856 1.00 92.31 133 LEU A CA 1
ATOM 1080 C C . LEU A 1 133 ? -5.079 -17.993 3.033 1.00 92.31 133 LEU A C 1
ATOM 1082 O O . LEU A 1 133 ? -5.717 -18.945 3.475 1.00 92.31 133 LEU A O 1
ATOM 1086 N N . GLU A 1 134 ? -3.912 -17.609 3.547 1.00 94.94 134 GLU A N 1
ATOM 1087 C CA . GLU A 1 134 ? -3.232 -18.327 4.626 1.00 94.94 134 GLU A CA 1
ATOM 1088 C C . GLU A 1 134 ? -3.910 -18.165 5.989 1.00 94.94 134 GLU A C 1
ATOM 1090 O O . GLU A 1 134 ? -4.040 -19.140 6.728 1.00 94.94 134 GLU A O 1
ATOM 1095 N N . ILE A 1 135 ? -4.307 -16.941 6.355 1.00 94.00 135 ILE A N 1
ATOM 1096 C CA . ILE A 1 135 ? -4.828 -16.646 7.703 1.00 94.00 135 ILE A CA 1
ATOM 1097 C C . ILE A 1 135 ? -6.344 -16.422 7.725 1.00 94.00 135 ILE A C 1
ATOM 1099 O O . ILE A 1 135 ? -6.962 -16.539 8.783 1.00 94.00 135 ILE A O 1
ATOM 1103 N N . GLY A 1 136 ? -6.956 -16.122 6.575 1.00 87.88 136 GLY A N 1
ATOM 1104 C CA . GLY A 1 136 ? -8.387 -15.857 6.463 1.00 87.88 136 GLY A CA 1
ATOM 1105 C C . GLY A 1 136 ? -8.873 -14.651 7.277 1.00 87.88 136 GLY A C 1
ATOM 1106 O O . GLY A 1 136 ? -8.110 -13.844 7.800 1.00 87.88 136 GLY A O 1
ATOM 1107 N N . GLY A 1 137 ? -10.196 -14.514 7.381 1.00 85.88 137 GLY A N 1
ATOM 1108 C CA . GLY A 1 137 ? -10.838 -13.567 8.305 1.00 85.88 137 GLY A CA 1
ATOM 1109 C C . GLY A 1 137 ? -11.018 -12.132 7.799 1.00 85.88 137 GLY A C 1
ATOM 1110 O O . GLY A 1 137 ? -11.791 -11.389 8.400 1.00 85.88 137 GLY A O 1
ATOM 1111 N N . PHE A 1 138 ? -10.411 -11.756 6.672 1.00 91.69 138 PHE A N 1
ATOM 1112 C CA . PHE A 1 138 ? -10.571 -10.430 6.068 1.00 91.69 138 PHE A CA 1
ATOM 1113 C C . PHE A 1 138 ? -10.769 -10.500 4.554 1.00 91.69 138 PHE A C 1
ATOM 1115 O O . PHE A 1 138 ? -10.560 -11.532 3.917 1.00 91.69 138 PHE A O 1
ATOM 1122 N N . LYS A 1 139 ? -11.222 -9.383 3.986 1.00 89.44 139 LYS A N 1
ATOM 1123 C CA . LYS A 1 139 ? -11.415 -9.192 2.550 1.00 89.44 139 LYS A CA 1
ATOM 1124 C C . LYS A 1 139 ? -10.362 -8.254 1.982 1.00 89.44 139 LYS A C 1
ATOM 1126 O O . LYS A 1 139 ? -9.989 -7.262 2.606 1.00 89.44 139 LYS A O 1
ATOM 1131 N N . THR A 1 140 ? -9.889 -8.566 0.789 1.00 87.44 140 THR A N 1
ATOM 1132 C CA . THR A 1 140 ? -8.817 -7.840 0.110 1.00 87.44 140 THR A CA 1
ATOM 1133 C C . THR A 1 140 ? -9.384 -6.910 -0.950 1.00 87.44 140 THR A C 1
ATOM 1135 O O . THR A 1 140 ? -10.248 -7.292 -1.742 1.00 87.44 140 THR A O 1
ATOM 1138 N N . LEU A 1 141 ? -8.899 -5.671 -0.975 1.00 89.50 141 LEU A N 1
ATOM 1139 C CA . LEU A 1 141 ? -9.326 -4.679 -1.950 1.00 89.50 141 LEU A CA 1
ATOM 1140 C C . LEU A 1 141 ? -8.116 -4.040 -2.631 1.00 89.50 141 LEU A C 1
ATOM 1142 O O . LEU A 1 141 ? -7.324 -3.344 -1.998 1.00 89.50 141 LEU A O 1
ATOM 1146 N N . CYS A 1 142 ? -7.985 -4.266 -3.937 1.00 83.00 142 CYS A N 1
ATOM 1147 C CA . CYS A 1 142 ? -6.930 -3.649 -4.731 1.00 83.00 142 CYS A CA 1
ATOM 1148 C C . CYS A 1 142 ? -7.355 -2.224 -5.120 1.00 83.00 142 CYS A C 1
ATOM 1150 O O . CYS A 1 142 ? -8.262 -2.046 -5.938 1.00 83.00 142 CYS A O 1
ATOM 1152 N N . TYR A 1 143 ? -6.741 -1.204 -4.519 1.00 83.56 143 TYR A N 1
ATOM 1153 C CA . TYR A 1 143 ? -7.035 0.206 -4.775 1.00 83.56 143 TYR A CA 1
ATOM 1154 C C . TYR A 1 143 ? -5.998 0.814 -5.718 1.00 83.56 143 TYR A C 1
ATOM 1156 O O . TYR A 1 143 ? -4.850 1.035 -5.351 1.00 83.56 143 TYR A O 1
ATOM 1164 N N . ARG A 1 144 ? -6.388 1.089 -6.963 1.00 75.75 144 ARG A N 1
ATOM 1165 C CA . ARG A 1 144 ? -5.467 1.544 -8.009 1.00 75.75 144 ARG A CA 1
ATOM 1166 C C . ARG A 1 144 ? -5.611 3.028 -8.298 1.00 75.75 144 ARG A C 1
ATOM 1168 O O . ARG A 1 144 ? -6.711 3.545 -8.495 1.00 75.75 144 ARG A O 1
ATOM 1175 N N . LEU A 1 145 ? -4.456 3.663 -8.434 1.00 65.88 145 LEU A N 1
ATOM 1176 C CA . LEU A 1 145 ? -4.268 4.978 -9.027 1.00 65.88 145 LEU A CA 1
ATOM 1177 C C . LEU A 1 145 ? -3.735 4.751 -10.432 1.00 65.88 145 LEU A C 1
ATOM 1179 O O . LEU A 1 145 ? -2.563 4.423 -10.606 1.00 65.88 145 LEU A O 1
ATOM 1183 N N . ALA A 1 146 ? -4.606 4.800 -11.429 1.00 57.81 146 ALA A N 1
ATOM 1184 C CA . ALA A 1 146 ? -4.195 4.511 -12.792 1.00 57.81 146 ALA A CA 1
ATOM 1185 C C . ALA A 1 146 ? -5.017 5.311 -13.792 1.00 57.81 146 ALA A C 1
ATOM 1187 O O . ALA A 1 146 ? -6.213 5.542 -13.594 1.00 57.81 146 ALA A O 1
ATOM 1188 N N . SER A 1 147 ? -4.376 5.649 -14.914 1.00 49.47 147 SER A N 1
ATOM 1189 C CA . SER A 1 147 ? -5.129 5.994 -16.109 1.00 49.47 147 SER A CA 1
ATOM 1190 C C . SER A 1 147 ? -5.966 4.770 -16.519 1.00 49.47 147 SER A C 1
ATOM 1192 O O . SER A 1 147 ? -5.537 3.615 -16.336 1.00 49.47 147 SER A O 1
ATOM 1194 N N . PRO A 1 148 ? -7.172 4.967 -17.072 1.00 47.75 148 PRO A N 1
ATOM 1195 C CA . PRO A 1 148 ? -7.993 3.841 -17.492 1.00 47.75 148 PRO A CA 1
ATOM 1196 C C . PRO A 1 148 ? -7.311 2.992 -18.578 1.00 47.75 148 PRO A C 1
ATOM 1198 O O . PRO A 1 148 ? -7.545 1.785 -18.629 1.00 47.75 148 PRO A O 1
ATOM 1201 N N . ALA A 1 149 ? -6.410 3.586 -19.375 1.00 44.78 149 ALA A N 1
ATOM 1202 C CA . ALA A 1 149 ? -5.584 2.890 -20.358 1.00 44.78 149 ALA A CA 1
ATOM 1203 C C . ALA A 1 149 ?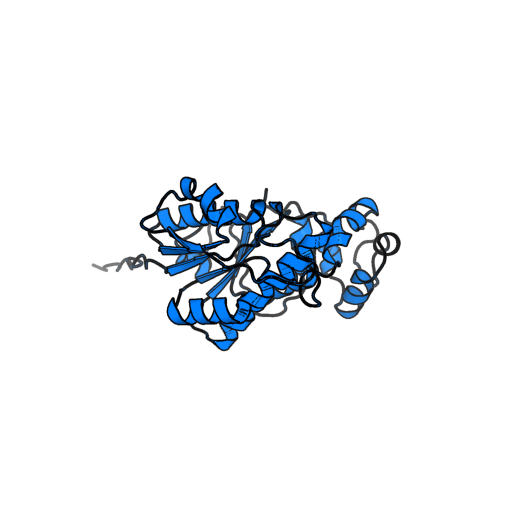 -4.721 1.785 -19.722 1.00 44.78 149 ALA A C 1
ATOM 1205 O O . ALA A 1 149 ? -4.908 0.617 -20.048 1.00 44.78 149 ALA A O 1
ATOM 1206 N N . THR A 1 150 ? -3.856 2.095 -18.750 1.00 49.81 150 THR A N 1
ATOM 1207 C CA . THR A 1 150 ? -2.949 1.098 -18.139 1.00 49.81 150 THR A CA 1
ATOM 1208 C C . THR A 1 150 ? -3.700 -0.035 -17.433 1.00 49.81 150 THR A C 1
ATOM 1210 O O . THR A 1 150 ? -3.254 -1.181 -17.433 1.00 49.81 150 THR A O 1
ATOM 1213 N N . SER A 1 151 ? -4.880 0.260 -16.879 1.00 49.91 151 SER A N 1
ATOM 1214 C CA . SER A 1 151 ? -5.712 -0.735 -16.187 1.00 49.91 151 SER A CA 1
ATOM 1215 C C . SER A 1 151 ? -6.269 -1.805 -17.133 1.00 49.91 151 SER A C 1
ATOM 1217 O O . SER A 1 151 ? -6.517 -2.932 -16.710 1.00 49.91 151 SER A O 1
ATOM 1219 N N . ALA A 1 152 ? -6.450 -1.493 -18.420 1.00 47.53 152 ALA A N 1
ATOM 1220 C CA . ALA A 1 152 ? -7.035 -2.427 -19.374 1.00 47.53 152 ALA A CA 1
ATOM 1221 C C . ALA A 1 152 ? -6.117 -3.623 -19.682 1.00 47.53 152 ALA A C 1
ATOM 1223 O O . ALA A 1 152 ? -6.630 -4.731 -19.822 1.00 47.53 152 ALA A O 1
ATOM 1224 N N . ILE A 1 153 ? -4.785 -3.455 -19.707 1.00 46.22 153 ILE A N 1
ATOM 1225 C CA . ILE A 1 153 ? -3.826 -4.532 -20.055 1.00 46.22 153 ILE A CA 1
ATOM 1226 C C . ILE A 1 153 ? -3.877 -5.723 -19.073 1.00 46.22 153 ILE A C 1
ATOM 1228 O O . ILE A 1 153 ? -3.712 -6.891 -19.455 1.00 46.22 153 ILE A O 1
ATOM 1232 N N . SER A 1 154 ? -4.127 -5.456 -17.796 1.00 44.41 154 SER A N 1
ATOM 1233 C CA . SER A 1 154 ? -4.081 -6.481 -16.748 1.00 44.41 154 SER A CA 1
ATOM 1234 C C . SER A 1 154 ? -5.435 -7.142 -16.458 1.00 44.41 154 SER A C 1
ATOM 1236 O O . SER A 1 154 ? -5.468 -8.177 -15.802 1.00 44.41 154 SER A O 1
ATOM 1238 N N . LEU A 1 155 ? -6.552 -6.594 -16.955 1.00 47.16 155 LEU A N 1
ATOM 1239 C CA . LEU A 1 155 ? -7.907 -7.001 -16.547 1.00 47.16 155 LEU A CA 1
ATOM 1240 C C . LEU A 1 155 ? -8.593 -8.062 -17.432 1.00 47.16 155 LEU A C 1
ATOM 1242 O O . LEU A 1 155 ? -9.718 -8.445 -17.132 1.00 47.16 155 LEU A O 1
ATOM 1246 N N . ILE A 1 156 ? -7.971 -8.559 -18.506 1.00 40.91 156 ILE A N 1
ATOM 1247 C CA . ILE A 1 156 ? -8.702 -9.356 -19.525 1.00 40.91 156 ILE A CA 1
ATOM 1248 C C . ILE A 1 156 ? -8.500 -10.882 -19.416 1.00 40.91 156 ILE A C 1
ATOM 1250 O O . ILE A 1 156 ? -9.032 -11.655 -20.205 1.00 40.91 156 ILE A O 1
ATOM 1254 N N . ARG A 1 157 ? -7.834 -11.383 -18.372 1.00 36.97 157 ARG A N 1
ATOM 1255 C CA . ARG A 1 157 ? -7.900 -12.819 -18.034 1.00 36.97 157 ARG A CA 1
ATOM 1256 C C . ARG A 1 157 ? -8.019 -13.023 -16.529 1.00 36.97 157 ARG A C 1
ATOM 1258 O O . ARG A 1 157 ? -7.037 -13.350 -15.880 1.00 36.97 157 ARG A O 1
ATOM 1265 N N . SER A 1 158 ? -9.225 -12.893 -15.989 1.00 34.50 158 SER A N 1
ATOM 1266 C CA . SER A 1 158 ? -9.596 -13.722 -14.842 1.00 34.50 158 SER A CA 1
ATOM 1267 C C . SER A 1 158 ? -10.890 -14.452 -15.182 1.00 34.50 158 SER A C 1
ATOM 1269 O O . SER A 1 158 ? -11.934 -13.805 -15.258 1.00 34.50 158 SER A O 1
ATOM 1271 N N . PRO A 1 159 ? -10.846 -15.768 -15.461 1.00 33.62 159 PRO A N 1
ATOM 1272 C CA . PRO A 1 159 ? -12.060 -16.546 -15.662 1.00 33.62 159 PRO A CA 1
ATOM 1273 C C . PRO A 1 159 ? -12.889 -16.687 -14.381 1.00 33.62 159 PRO A C 1
ATOM 1275 O O . PRO A 1 159 ? -14.053 -17.050 -14.478 1.00 33.62 159 PRO A O 1
ATOM 1278 N N . GLU A 1 160 ? -12.348 -16.401 -13.191 1.00 41.75 160 GLU A N 1
ATOM 1279 C CA . GLU A 1 160 ? -13.061 -16.663 -11.942 1.00 41.75 160 GLU A CA 1
ATOM 1280 C C . GLU A 1 160 ? -12.720 -15.664 -10.815 1.00 41.75 160 GLU A C 1
ATOM 1282 O O . GLU A 1 160 ? -11.564 -15.327 -10.577 1.00 41.75 160 GLU A O 1
ATOM 1287 N N . LYS A 1 161 ? -13.770 -15.277 -10.072 1.00 34.78 161 LYS A N 1
ATOM 1288 C CA . LYS A 1 161 ? -13.807 -14.769 -8.678 1.00 34.78 161 LYS A CA 1
ATOM 1289 C C . LYS A 1 161 ? -13.676 -13.276 -8.351 1.00 34.78 161 LYS A C 1
ATOM 1291 O O . LYS A 1 161 ? -14.110 -12.929 -7.254 1.00 34.78 161 LYS A O 1
ATOM 1296 N N . SER A 1 162 ? -13.223 -12.370 -9.219 1.00 35.47 162 SER A N 1
ATOM 1297 C CA . SER A 1 162 ? -13.210 -10.940 -8.845 1.00 35.47 162 SER A CA 1
ATOM 1298 C C . SER A 1 162 ? -14.539 -10.241 -9.177 1.00 35.47 162 SER A C 1
ATOM 1300 O O . SER A 1 162 ? -14.924 -10.082 -10.337 1.00 35.47 162 SER A O 1
ATOM 1302 N N . VAL A 1 163 ? -15.279 -9.810 -8.145 1.00 37.56 163 VAL A N 1
ATOM 1303 C CA . VAL A 1 163 ? -16.487 -8.988 -8.327 1.00 37.56 163 VAL A CA 1
ATOM 1304 C C . VAL A 1 163 ? -16.049 -7.575 -8.691 1.00 37.56 163 VAL A C 1
ATOM 1306 O O . VAL A 1 163 ? -15.525 -6.823 -7.868 1.00 37.56 163 VAL A O 1
ATOM 1309 N N . PHE A 1 164 ? -16.275 -7.204 -9.948 1.00 36.62 164 PHE A N 1
ATOM 1310 C CA . PHE A 1 164 ? -15.975 -5.869 -10.443 1.00 36.62 164 PHE A CA 1
ATOM 1311 C C . PHE A 1 164 ? -16.943 -4.854 -9.817 1.00 36.62 164 PHE A C 1
ATOM 1313 O O . PHE A 1 164 ? -18.158 -4.936 -10.005 1.00 36.62 164 PHE A O 1
ATOM 1320 N N . MET A 1 165 ? -16.424 -3.885 -9.063 1.00 39.91 165 MET A N 1
ATOM 1321 C CA . MET A 1 165 ? -17.249 -2.821 -8.493 1.00 39.91 165 MET A CA 1
ATOM 1322 C C . MET A 1 165 ? -17.426 -1.694 -9.513 1.00 39.91 165 MET A C 1
ATOM 1324 O O . MET A 1 165 ? -16.513 -0.912 -9.763 1.00 39.91 165 MET A O 1
ATOM 1328 N N . ALA A 1 166 ? -18.620 -1.606 -10.101 1.00 36.50 166 ALA A N 1
ATOM 1329 C CA . ALA A 1 166 ? -19.036 -0.534 -11.001 1.00 36.50 166 ALA A CA 1
ATOM 1330 C C . ALA A 1 166 ? -20.413 0.007 -10.586 1.00 36.50 166 ALA A C 1
ATOM 1332 O O . ALA A 1 166 ? -21.249 -0.729 -10.067 1.00 36.50 166 ALA A O 1
ATOM 1333 N N . SER A 1 167 ? -20.669 1.290 -10.835 1.00 33.62 167 SER A N 1
ATOM 1334 C CA . SER A 1 167 ? -22.016 1.861 -10.831 1.00 33.62 167 SER A CA 1
ATOM 1335 C C . SER A 1 167 ? -22.059 3.017 -11.835 1.00 33.62 167 SER A C 1
ATOM 1337 O O . SER A 1 167 ? -21.102 3.774 -11.983 1.00 33.62 167 SER A O 1
ATOM 1339 N N . THR A 1 168 ? -23.164 3.129 -12.562 1.00 30.17 168 THR A N 1
ATOM 1340 C CA . THR A 1 168 ? -23.562 4.320 -13.314 1.00 30.17 168 THR A CA 1
ATOM 1341 C C . THR A 1 168 ? -24.849 4.843 -12.694 1.00 30.17 168 THR A C 1
ATOM 1343 O O . THR A 1 168 ? -25.663 4.088 -12.159 1.00 30.17 168 THR A O 1
ATOM 1346 N N . ALA A 1 169 ? -25.033 6.159 -12.731 1.00 30.62 169 ALA A N 1
ATOM 1347 C CA . ALA A 1 169 ? -26.288 6.784 -12.353 1.00 30.62 169 ALA A CA 1
ATOM 1348 C C . ALA A 1 169 ? -27.378 6.430 -13.382 1.00 30.62 169 ALA A C 1
ATOM 1350 O O . ALA A 1 169 ? -27.592 7.155 -14.342 1.00 30.62 169 ALA A O 1
ATOM 1351 N N . ALA A 1 170 ? -28.037 5.294 -13.184 1.00 25.95 170 ALA A N 1
ATOM 1352 C CA . ALA A 1 170 ? -29.408 4.990 -13.587 1.00 25.95 170 ALA A CA 1
ATOM 1353 C C . ALA A 1 170 ? -29.771 3.690 -12.856 1.00 25.95 170 ALA A C 1
ATOM 1355 O O . ALA A 1 170 ? -29.097 2.678 -13.017 1.00 25.95 170 ALA A O 1
ATOM 1356 N N . GLY A 1 171 ? -30.744 3.756 -11.946 1.00 40.00 171 GLY A N 1
ATOM 1357 C CA . GLY A 1 171 ? -30.888 2.813 -10.834 1.00 40.00 171 GLY A CA 1
ATOM 1358 C C . GLY A 1 171 ? -30.772 1.321 -11.178 1.00 40.00 171 GLY A C 1
ATOM 1359 O O . GLY A 1 171 ? -31.471 0.838 -12.060 1.00 40.00 171 GLY A O 1
ATOM 1360 N N . LYS A 1 172 ? -29.939 0.591 -10.416 1.00 32.56 172 LYS A N 1
ATOM 1361 C CA . LYS A 1 172 ? -30.082 -0.833 -10.039 1.00 32.56 172 LYS A CA 1
ATOM 1362 C C . LYS A 1 172 ? -28.936 -1.263 -9.100 1.00 32.56 172 LYS A C 1
ATOM 1364 O O . LYS A 1 172 ? -27.793 -0.885 -9.303 1.00 32.56 172 LYS A O 1
ATOM 1369 N N . VAL A 1 173 ? -29.319 -1.996 -8.048 1.00 37.03 173 VAL A N 1
ATOM 1370 C CA . VAL A 1 173 ? -28.560 -2.815 -7.069 1.00 37.03 173 VAL A CA 1
ATOM 1371 C C . VAL A 1 173 ? -27.050 -2.538 -6.916 1.00 37.03 173 VAL A C 1
ATOM 1373 O O . VAL A 1 173 ? -26.243 -2.903 -7.764 1.00 37.03 173 VAL A O 1
ATOM 1376 N N . ARG A 1 174 ? -26.652 -1.990 -5.757 1.00 42.41 174 ARG A N 1
ATOM 1377 C CA . ARG A 1 174 ? -25.242 -1.915 -5.332 1.00 42.41 174 ARG A CA 1
ATOM 1378 C C . ARG A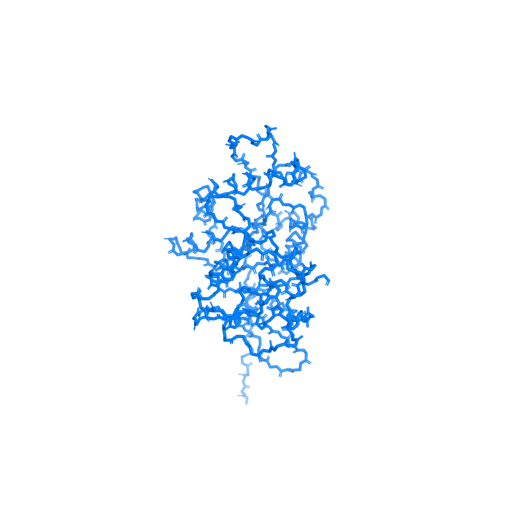 1 174 ? -24.716 -3.321 -4.985 1.00 42.41 174 ARG A C 1
ATOM 1380 O O . ARG A 1 174 ? -25.424 -4.042 -4.281 1.00 42.41 174 ARG A O 1
ATOM 1387 N N . PRO A 1 175 ? -23.495 -3.713 -5.403 1.00 51.59 175 PRO A N 1
ATOM 1388 C CA . PRO A 1 175 ? -22.907 -4.993 -5.005 1.00 51.59 175 PRO A CA 1
ATOM 1389 C C . PRO A 1 175 ? -22.797 -5.127 -3.471 1.00 51.59 175 PRO A C 1
ATOM 1391 O O . PRO A 1 175 ? -22.602 -4.108 -2.794 1.00 51.59 175 PRO A O 1
ATOM 1394 N N . PRO A 1 176 ? -22.870 -6.348 -2.901 1.00 59.44 176 PRO A N 1
ATOM 1395 C CA . PRO A 1 176 ? -22.868 -6.559 -1.448 1.00 59.44 176 PRO A CA 1
ATOM 1396 C C . PRO A 1 176 ? -21.683 -5.901 -0.724 1.00 59.44 176 PRO A C 1
ATOM 1398 O O . PRO A 1 176 ? -21.888 -5.146 0.220 1.00 59.44 176 PRO A O 1
ATOM 1401 N N . LEU A 1 177 ? -20.460 -6.079 -1.237 1.00 64.12 177 LEU A N 1
ATOM 1402 C CA . LEU A 1 177 ? -19.234 -5.509 -0.659 1.00 64.12 177 LEU A CA 1
ATOM 1403 C C . LEU A 1 177 ? -19.199 -3.964 -0.718 1.00 64.12 177 LEU A C 1
ATOM 1405 O O . LEU A 1 177 ? -18.750 -3.313 0.219 1.00 64.12 177 LEU A O 1
ATOM 1409 N N . ALA A 1 178 ? -19.709 -3.349 -1.792 1.00 59.88 178 ALA A N 1
ATOM 1410 C CA . ALA A 1 178 ? -19.763 -1.886 -1.911 1.00 59.88 178 ALA A CA 1
ATOM 1411 C C . ALA A 1 178 ? -20.794 -1.274 -0.950 1.00 59.88 178 ALA A C 1
ATOM 1413 O O . ALA A 1 178 ? -20.627 -0.153 -0.467 1.00 59.88 178 ALA A O 1
ATOM 1414 N N . THR A 1 179 ? -21.867 -2.020 -0.679 1.00 63.38 179 THR A N 1
ATOM 1415 C CA . THR A 1 179 ? -22.869 -1.664 0.328 1.00 63.38 179 THR A CA 1
ATOM 1416 C C . THR A 1 179 ? -22.280 -1.781 1.733 1.00 63.38 179 THR A C 1
ATOM 1418 O O . THR A 1 179 ? -22.479 -0.873 2.534 1.00 63.38 179 THR A O 1
ATOM 1421 N N . GLU A 1 180 ? -21.491 -2.828 1.991 1.00 70.50 180 GLU A N 1
ATOM 1422 C CA . GLU A 1 180 ? -20.827 -3.079 3.276 1.00 70.50 180 GLU A CA 1
ATOM 1423 C C . GLU A 1 180 ? -19.843 -1.963 3.669 1.00 70.50 180 GLU A C 1
ATOM 1425 O O . GLU A 1 180 ? -19.849 -1.528 4.815 1.00 70.50 180 GLU A O 1
ATOM 1430 N N . ILE A 1 181 ? -19.078 -1.404 2.722 1.00 64.75 181 ILE A N 1
ATOM 1431 C CA . ILE A 1 181 ? -18.119 -0.296 2.958 1.00 64.75 181 ILE A CA 1
ATOM 1432 C C . ILE A 1 181 ? -18.840 1.081 3.027 1.00 64.75 181 ILE A C 1
ATOM 1434 O O . ILE A 1 181 ? -18.334 2.134 2.629 1.00 64.75 181 ILE A O 1
ATOM 1438 N N . GLY A 1 182 ? -20.096 1.099 3.474 1.00 59.69 182 GLY A N 1
ATOM 1439 C CA . GLY A 1 182 ? -20.884 2.324 3.620 1.00 59.69 182 GLY A CA 1
ATOM 1440 C C . GLY A 1 182 ? -21.359 2.922 2.290 1.00 59.69 182 GLY A C 1
ATOM 1441 O O . GLY A 1 182 ? -21.435 4.147 2.147 1.00 59.69 182 GLY A O 1
ATOM 1442 N N . GLY A 1 183 ? -21.643 2.087 1.285 1.00 52.91 183 GLY A N 1
ATOM 1443 C CA . GLY A 1 183 ? -22.361 2.486 0.070 1.00 52.91 183 GLY A CA 1
ATOM 1444 C C . GLY A 1 183 ? -21.647 3.526 -0.798 1.00 52.91 183 GLY A C 1
ATOM 1445 O O . GLY A 1 183 ? -22.287 4.491 -1.228 1.00 52.91 183 GLY A O 1
ATOM 1446 N N . ILE A 1 184 ? -20.343 3.354 -1.049 1.00 52.19 184 ILE A N 1
ATOM 1447 C CA . ILE A 1 184 ? -19.562 4.216 -1.957 1.00 52.19 184 ILE A CA 1
ATOM 1448 C C . ILE A 1 184 ? -20.282 4.313 -3.317 1.00 52.19 184 ILE A C 1
ATOM 1450 O O . ILE A 1 184 ? -20.593 3.298 -3.938 1.00 52.19 184 ILE A O 1
ATOM 1454 N N . LYS A 1 185 ? -20.569 5.542 -3.776 1.00 38.72 185 LYS A N 1
ATOM 1455 C CA . LYS A 1 185 ? -21.102 5.803 -5.122 1.00 38.72 185 LYS A CA 1
ATOM 1456 C C . LYS A 1 185 ? -19.974 5.546 -6.120 1.00 38.72 185 LYS A C 1
ATOM 1458 O O . LYS A 1 185 ? -19.090 6.380 -6.273 1.00 38.72 185 LYS A O 1
ATOM 1463 N N . THR A 1 186 ? -19.949 4.374 -6.739 1.00 42.78 186 THR A N 1
ATOM 1464 C CA . THR A 1 186 ? -18.922 4.041 -7.731 1.00 42.78 186 THR A CA 1
ATOM 1465 C C . THR A 1 186 ? -19.280 4.689 -9.071 1.00 42.78 186 THR A C 1
ATOM 1467 O O . THR A 1 186 ? -20.440 4.635 -9.468 1.00 42.78 186 THR A O 1
ATOM 1470 N N . LEU A 1 187 ? -18.301 5.292 -9.753 1.00 31.59 187 LEU A N 1
ATOM 1471 C CA . LEU A 1 187 ? -18.356 5.713 -11.157 1.00 31.59 187 LEU A CA 1
ATOM 1472 C C . LEU A 1 187 ? -17.038 5.273 -11.801 1.00 31.59 187 LEU A C 1
ATOM 1474 O O . LEU A 1 187 ? -15.983 5.801 -11.464 1.00 31.59 187 LEU A O 1
ATOM 1478 N N . CYS A 1 188 ? -17.080 4.283 -12.693 1.00 37.03 188 CYS A N 1
ATOM 1479 C CA . CYS A 1 188 ? -15.917 3.914 -13.497 1.00 37.03 188 CYS A CA 1
ATOM 1480 C C . CYS A 1 188 ? -15.984 4.704 -14.807 1.00 37.03 188 CYS A C 1
ATOM 1482 O O . CYS A 1 188 ? -16.676 4.303 -15.741 1.00 37.03 188 CYS A O 1
ATOM 1484 N N . TYR A 1 189 ? -15.309 5.853 -14.853 1.00 24.62 189 TYR A N 1
ATOM 1485 C CA . TYR A 1 189 ? -15.108 6.604 -16.088 1.00 24.62 189 TYR A CA 1
ATOM 1486 C C . TYR A 1 189 ? -13.848 6.077 -16.781 1.00 24.62 189 TYR A C 1
ATOM 1488 O O . TYR A 1 189 ? -12.756 6.099 -16.218 1.00 24.62 189 TYR A O 1
ATOM 1496 N N . LYS A 1 190 ? -14.010 5.528 -17.985 1.00 31.77 190 LYS A N 1
ATOM 1497 C CA . LYS A 1 190 ? -12.943 4.875 -18.747 1.00 31.77 190 LYS A CA 1
ATOM 1498 C C . LYS A 1 190 ? -12.643 5.675 -20.014 1.00 31.77 190 LYS A C 1
ATOM 1500 O O . LYS A 1 190 ? -13.380 5.568 -20.984 1.00 31.77 190 LYS A O 1
ATOM 1505 N N . ILE A 1 191 ? -11.525 6.399 -20.028 1.00 27.69 191 ILE A N 1
ATOM 1506 C CA . ILE A 1 191 ? -10.811 6.748 -21.265 1.00 27.69 191 ILE A CA 1
ATOM 1507 C C . ILE A 1 191 ? -9.726 5.689 -21.441 1.00 27.69 191 ILE A C 1
ATOM 1509 O O . ILE A 1 191 ? -8.628 5.797 -20.895 1.00 27.69 191 ILE A O 1
ATOM 1513 N N . VAL A 1 192 ? -10.069 4.594 -22.109 1.00 38.50 192 VAL A N 1
ATOM 1514 C CA . VAL A 1 192 ? -9.104 3.539 -22.416 1.00 38.50 192 VAL A CA 1
ATOM 1515 C C . VAL A 1 192 ? -8.579 3.793 -23.820 1.00 38.50 192 VAL A C 1
ATOM 1517 O O . VAL A 1 192 ? -9.381 3.988 -24.729 1.00 38.50 192 VAL A O 1
ATOM 1520 N N . CYS A 1 193 ? -7.258 3.760 -24.011 1.00 43.66 193 CYS A N 1
ATOM 1521 C CA . CYS A 1 193 ? -6.710 3.658 -25.360 1.00 43.66 193 CYS A CA 1
ATOM 1522 C C . CYS A 1 193 ? -7.213 2.331 -25.971 1.00 43.66 193 CYS A C 1
ATOM 1524 O O . CYS A 1 193 ? -6.970 1.268 -25.387 1.00 43.66 193 CYS A O 1
ATOM 1526 N N . PRO A 1 194 ? -7.951 2.353 -27.097 1.00 43.22 194 PRO A N 1
ATOM 1527 C CA . PRO A 1 194 ? -8.539 1.150 -27.684 1.00 43.22 194 PRO A CA 1
ATOM 1528 C C . PRO A 1 194 ? -7.505 0.053 -27.971 1.00 43.22 194 PRO A C 1
ATOM 1530 O O . PRO A 1 194 ? -7.809 -1.125 -27.783 1.00 43.22 194 PRO A O 1
ATOM 1533 N N . ALA A 1 195 ? -6.268 0.437 -28.312 1.00 47.62 195 ALA A N 1
ATOM 1534 C CA . ALA A 1 195 ? -5.153 -0.491 -28.487 1.00 47.62 195 ALA A CA 1
ATOM 1535 C C . ALA A 1 195 ? -4.899 -1.265 -27.197 1.00 47.62 195 ALA A C 1
ATOM 1537 O O . ALA A 1 195 ? -4.975 -2.490 -27.161 1.00 47.62 195 ALA A O 1
ATOM 1538 N N . THR A 1 196 ? -4.741 -0.553 -26.089 1.00 49.59 196 THR A N 1
ATOM 1539 C CA . THR A 1 196 ? -4.480 -1.121 -24.768 1.00 49.59 196 THR A CA 1
ATOM 1540 C C . THR A 1 196 ? -5.552 -2.118 -24.296 1.00 49.59 196 THR A C 1
ATOM 1542 O O . THR A 1 196 ? -5.208 -3.087 -23.627 1.00 49.59 196 THR A O 1
ATOM 1545 N N . SER A 1 197 ? -6.827 -1.930 -24.669 1.00 47.84 197 SER A N 1
ATOM 1546 C CA . SER A 1 197 ? -7.896 -2.922 -24.415 1.00 47.84 197 SER A CA 1
ATOM 1547 C C . SER A 1 197 ? -7.792 -4.155 -25.297 1.00 47.84 197 SER A C 1
ATOM 1549 O O . SER A 1 197 ? -8.051 -5.268 -24.851 1.00 47.84 197 SER A O 1
ATOM 1551 N N . ALA A 1 198 ? -7.458 -3.973 -26.568 1.00 44.66 198 ALA A N 1
ATOM 1552 C CA . ALA A 1 198 ? -7.389 -5.081 -27.499 1.00 44.66 198 ALA A CA 1
ATOM 1553 C C . ALA A 1 198 ? -6.172 -5.981 -27.213 1.00 44.66 198 ALA A C 1
ATOM 1555 O O . ALA A 1 198 ? -6.271 -7.196 -27.379 1.00 44.66 198 ALA A O 1
ATOM 1556 N N . TYR A 1 199 ? -5.064 -5.439 -26.679 1.00 49.53 199 TYR A N 1
ATOM 1557 C CA . TYR A 1 199 ? -3.881 -6.253 -26.349 1.00 49.53 199 TYR A CA 1
ATOM 1558 C C . TYR A 1 199 ? -4.145 -7.201 -25.177 1.00 49.53 199 TYR A C 1
ATOM 1560 O O . TYR A 1 199 ? -3.539 -8.262 -25.037 1.00 49.53 199 TYR A O 1
ATOM 1568 N N . SER A 1 200 ? -5.084 -6.880 -24.306 1.00 47.34 200 SER A N 1
ATOM 1569 C CA . SER A 1 200 ? -5.366 -7.757 -23.186 1.00 47.34 200 SER A CA 1
ATOM 1570 C C . SER A 1 200 ? -6.277 -8.939 -23.551 1.00 47.34 200 SER A C 1
ATOM 1572 O O . SER A 1 200 ? -6.275 -9.930 -22.820 1.00 47.34 200 SER A O 1
ATOM 1574 N N . LEU A 1 201 ? -6.896 -8.930 -24.741 1.00 43.66 201 LEU A N 1
ATOM 1575 C CA . LEU A 1 201 ? -7.623 -10.070 -25.330 1.00 43.66 201 LEU A CA 1
ATOM 1576 C C . LEU A 1 201 ? -6.706 -11.173 -25.905 1.00 43.66 201 LEU A C 1
ATOM 1578 O O . LEU A 1 201 ? -7.193 -12.254 -26.239 1.00 43.66 201 LEU A O 1
ATOM 1582 N N . ILE A 1 202 ? -5.393 -10.937 -26.002 1.00 51.53 202 ILE A N 1
ATOM 1583 C CA . ILE A 1 202 ? -4.419 -11.880 -26.581 1.00 51.53 202 ILE A CA 1
ATOM 1584 C C . ILE A 1 202 ? -4.293 -13.156 -25.724 1.00 51.53 202 ILE A C 1
ATOM 1586 O O . ILE A 1 202 ? -4.413 -13.123 -24.488 1.00 51.53 202 ILE A O 1
ATOM 1590 N N . ARG A 1 203 ? -4.065 -14.321 -26.357 1.00 47.03 203 ARG A N 1
ATOM 1591 C CA . ARG A 1 203 ? -3.984 -15.598 -25.631 1.00 47.03 203 ARG A CA 1
ATOM 1592 C C . ARG A 1 203 ? -2.750 -15.650 -24.716 1.00 47.03 203 ARG A C 1
ATOM 1594 O O . ARG A 1 203 ? -1.704 -15.113 -25.038 1.00 47.03 203 ARG A O 1
ATOM 1601 N N . SER A 1 204 ? -2.860 -16.316 -23.560 1.00 47.25 204 SER A N 1
ATOM 1602 C CA . SER A 1 204 ? -1.817 -16.342 -22.510 1.00 47.25 204 SER A CA 1
ATOM 1603 C C . SER A 1 204 ? -0.381 -16.652 -22.985 1.00 47.25 204 SER A C 1
ATOM 1605 O O . SER A 1 204 ? 0.513 -15.936 -22.542 1.00 47.25 204 SER A O 1
ATOM 1607 N N . PRO A 1 205 ? -0.121 -17.647 -23.864 1.00 49.22 205 PRO A N 1
ATOM 1608 C CA . PRO A 1 205 ? 1.243 -17.908 -24.344 1.00 49.22 205 PRO A CA 1
ATOM 1609 C C . PRO A 1 205 ? 1.760 -16.835 -25.319 1.00 49.22 205 PRO A C 1
ATOM 1611 O O . PRO A 1 205 ? 2.946 -16.525 -25.329 1.00 49.22 205 PRO A O 1
ATOM 1614 N N . GLU A 1 206 ? 0.877 -16.204 -26.091 1.00 53.09 206 GLU A N 1
ATOM 1615 C CA . GLU A 1 206 ? 1.225 -15.075 -26.967 1.00 53.09 206 GLU A CA 1
ATOM 1616 C C . GLU A 1 206 ? 1.436 -13.792 -26.157 1.00 53.09 206 GLU A C 1
ATOM 1618 O O . GLU A 1 206 ? 2.261 -12.957 -26.515 1.00 53.09 206 GLU A O 1
ATOM 1623 N N . LYS A 1 207 ? 0.751 -13.662 -25.014 1.00 54.16 207 LYS A N 1
ATOM 1624 C CA . LYS A 1 207 ? 0.914 -12.549 -24.078 1.00 54.16 207 LYS A CA 1
ATOM 1625 C C . LYS A 1 207 ? 2.311 -12.540 -23.465 1.00 54.16 207 LYS A C 1
ATOM 1627 O O . LYS A 1 207 ? 2.934 -11.488 -23.453 1.00 54.16 207 LYS A O 1
ATOM 1632 N N . SER A 1 208 ? 2.828 -13.680 -23.000 1.00 52.50 208 SER A N 1
ATOM 1633 C CA . SER A 1 208 ? 4.193 -13.766 -22.452 1.00 52.50 208 SER A CA 1
ATOM 1634 C C . SER A 1 208 ? 5.267 -13.445 -23.494 1.00 52.50 208 SER A C 1
ATOM 1636 O O . SER A 1 208 ? 6.204 -12.714 -23.190 1.00 52.50 208 SER A O 1
ATOM 1638 N N . VAL A 1 209 ? 5.096 -13.918 -24.735 1.00 55.88 209 VAL A N 1
ATOM 1639 C CA . VAL A 1 209 ? 6.006 -13.610 -25.853 1.00 55.88 209 VAL A CA 1
ATOM 1640 C C . VAL A 1 209 ? 5.949 -12.121 -26.208 1.00 55.88 209 VAL A C 1
ATOM 1642 O O . VAL A 1 209 ? 6.987 -11.472 -26.312 1.00 55.88 209 VAL A O 1
ATOM 1645 N N . PHE A 1 210 ? 4.746 -11.548 -26.304 1.00 56.06 210 PHE A N 1
ATOM 1646 C CA . PHE A 1 210 ? 4.546 -10.118 -26.544 1.00 56.06 210 PHE A CA 1
ATOM 1647 C C . PHE A 1 210 ? 5.128 -9.245 -25.419 1.00 56.06 210 PHE A C 1
ATOM 1649 O O . PHE A 1 210 ? 5.741 -8.212 -25.684 1.00 56.06 210 PHE A O 1
ATOM 1656 N N . MET A 1 211 ? 4.989 -9.662 -24.156 1.00 53.38 211 MET A N 1
ATOM 1657 C CA . MET A 1 211 ? 5.540 -8.931 -23.010 1.00 53.38 211 MET A CA 1
ATOM 1658 C C . MET A 1 211 ? 7.074 -8.903 -23.022 1.00 53.38 211 MET A C 1
ATOM 1660 O O . MET A 1 211 ? 7.649 -7.852 -22.728 1.00 53.38 211 MET A O 1
ATOM 1664 N N . ALA A 1 212 ? 7.712 -10.005 -23.429 1.00 54.47 212 ALA A N 1
ATOM 1665 C CA . ALA A 1 212 ? 9.165 -10.134 -23.564 1.00 54.47 212 ALA A CA 1
ATOM 1666 C C . ALA A 1 212 ? 9.747 -9.442 -24.815 1.00 54.47 212 ALA A C 1
ATOM 1668 O O . ALA A 1 212 ? 10.963 -9.345 -24.951 1.00 54.47 212 ALA A O 1
ATOM 1669 N N . SER A 1 213 ? 8.894 -8.960 -25.724 1.00 57.94 213 SER A N 1
ATOM 1670 C CA . SER A 1 213 ? 9.313 -8.323 -26.975 1.00 57.94 213 SER A CA 1
ATOM 1671 C C . SER A 1 213 ? 9.799 -6.881 -26.761 1.00 57.94 213 SER A C 1
ATOM 1673 O O . SER A 1 213 ? 9.333 -6.160 -25.867 1.00 57.94 213 SER A O 1
ATOM 1675 N N . THR A 1 214 ? 10.711 -6.430 -27.618 1.00 57.88 214 THR A N 1
ATOM 1676 C CA . THR A 1 214 ? 11.235 -5.056 -27.644 1.00 57.88 214 THR A CA 1
ATOM 1677 C C . THR A 1 214 ? 10.152 -4.035 -28.017 1.00 57.88 214 THR A C 1
ATOM 1679 O O . THR A 1 214 ? 9.127 -4.374 -28.611 1.00 57.88 214 THR A O 1
ATOM 1682 N N . ALA A 1 215 ? 10.364 -2.750 -27.707 1.00 53.56 215 ALA A N 1
ATOM 1683 C CA . ALA A 1 215 ? 9.414 -1.690 -28.064 1.00 53.56 215 ALA A CA 1
ATOM 1684 C C . ALA A 1 215 ? 9.107 -1.637 -29.576 1.00 53.56 215 ALA A C 1
ATOM 1686 O O . ALA A 1 215 ? 7.966 -1.377 -29.948 1.00 53.56 215 ALA A O 1
ATOM 1687 N N . ALA A 1 216 ? 10.090 -1.943 -30.433 1.00 52.53 216 ALA A N 1
ATOM 1688 C CA . ALA A 1 216 ? 9.927 -2.011 -31.888 1.00 52.53 216 ALA A CA 1
ATOM 1689 C C . ALA A 1 216 ? 9.083 -3.218 -32.343 1.00 52.53 216 ALA A C 1
ATOM 1691 O O . ALA A 1 216 ? 8.332 -3.129 -33.314 1.00 52.53 216 ALA A O 1
ATOM 1692 N N . GLU A 1 217 ? 9.163 -4.338 -31.625 1.00 56.69 217 GLU A N 1
ATOM 1693 C CA . GLU A 1 217 ? 8.353 -5.533 -31.881 1.00 56.69 217 GLU A CA 1
ATOM 1694 C C . GLU A 1 217 ? 6.914 -5.369 -31.371 1.00 56.69 217 GLU A C 1
ATOM 1696 O O . GLU A 1 217 ? 5.982 -5.845 -32.014 1.00 56.69 217 GLU A O 1
ATOM 1701 N N . LYS A 1 218 ? 6.712 -4.613 -30.281 1.00 57.59 218 LYS A N 1
ATOM 1702 C CA . LYS A 1 218 ? 5.388 -4.303 -29.704 1.00 57.59 218 LYS A CA 1
ATOM 1703 C C . LYS A 1 218 ? 4.494 -3.438 -30.605 1.00 57.59 218 LYS A C 1
ATOM 1705 O O . LYS A 1 218 ? 3.278 -3.438 -30.417 1.00 57.59 218 LYS A O 1
ATOM 1710 N N . VAL A 1 219 ? 5.075 -2.759 -31.603 1.00 57.62 219 VAL A N 1
ATOM 1711 C CA . VAL A 1 219 ? 4.337 -2.025 -32.653 1.00 57.62 219 VAL A CA 1
ATOM 1712 C C . VAL A 1 219 ? 3.579 -2.979 -33.582 1.00 57.62 219 VAL A C 1
ATOM 1714 O O . VAL A 1 219 ? 2.593 -2.593 -34.209 1.00 57.62 219 VAL A O 1
ATOM 1717 N N . ARG A 1 220 ? 4.004 -4.248 -33.670 1.00 58.12 220 ARG A N 1
ATOM 1718 C CA . ARG A 1 220 ? 3.295 -5.262 -34.452 1.00 58.12 220 ARG A CA 1
ATOM 1719 C C . ARG A 1 220 ? 2.239 -5.935 -33.569 1.00 58.12 220 ARG A C 1
ATOM 1721 O O . ARG A 1 220 ? 2.572 -6.423 -32.487 1.00 58.12 220 ARG A O 1
ATOM 1728 N N . PRO A 1 221 ? 0.965 -5.970 -33.994 1.00 56.62 221 PRO A N 1
ATOM 1729 C CA . PRO A 1 221 ? -0.060 -6.688 -33.255 1.00 56.62 221 PRO A CA 1
ATOM 1730 C C . PRO A 1 221 ? 0.301 -8.184 -33.227 1.00 56.62 221 PRO A C 1
ATOM 1732 O O . PRO A 1 221 ? 0.653 -8.742 -34.270 1.00 56.62 221 PRO A O 1
ATOM 1735 N N . PRO A 1 222 ? 0.267 -8.847 -32.062 1.00 57.16 222 PRO A N 1
ATOM 1736 C CA . PRO A 1 222 ? 0.617 -10.255 -31.968 1.00 57.16 222 PRO A CA 1
ATOM 1737 C C . PRO A 1 222 ? -0.459 -11.129 -32.622 1.00 57.16 222 PRO A C 1
ATOM 1739 O O . PRO A 1 222 ? -1.575 -10.663 -32.884 1.00 57.16 222 PRO A O 1
ATOM 1742 N N . PRO A 1 223 ? -0.137 -12.404 -32.896 1.00 50.62 223 PRO A N 1
ATOM 1743 C CA . PRO A 1 223 ? -1.075 -13.327 -33.521 1.00 50.62 223 PRO A CA 1
ATOM 1744 C C . PRO A 1 223 ? -2.414 -13.372 -32.765 1.00 50.62 223 PRO A C 1
ATOM 1746 O O . PRO A 1 223 ? -2.447 -13.363 -31.539 1.00 50.62 223 PRO A O 1
ATOM 1749 N N . GLY A 1 224 ? -3.532 -13.350 -33.499 1.00 53.81 224 GLY A N 1
ATOM 1750 C CA . GLY A 1 224 ? -4.883 -13.373 -32.917 1.00 53.81 224 GLY A CA 1
ATOM 1751 C C . GLY A 1 224 ? -5.439 -12.019 -32.453 1.00 53.81 224 GLY A C 1
ATOM 1752 O O . GLY A 1 224 ? -6.573 -11.963 -31.977 1.00 53.81 224 GLY A O 1
ATOM 1753 N N . TYR A 1 225 ? -4.690 -10.926 -32.607 1.00 51.72 225 TYR A N 1
ATOM 1754 C CA . TYR A 1 225 ? -5.171 -9.584 -32.297 1.00 51.72 225 TYR A CA 1
ATOM 1755 C C . TYR A 1 225 ? -6.250 -9.113 -33.302 1.00 51.72 225 TYR A C 1
ATOM 1757 O O . TYR A 1 225 ? -6.054 -9.233 -34.513 1.00 51.72 225 TYR A O 1
ATOM 1765 N N . PRO A 1 226 ? -7.395 -8.567 -32.842 1.00 52.72 226 PRO A N 1
ATOM 1766 C CA . PRO A 1 226 ? -8.589 -8.409 -33.679 1.00 52.72 226 PRO A CA 1
ATOM 1767 C C . PRO A 1 226 ? -8.557 -7.206 -34.636 1.00 52.72 226 PRO A C 1
ATOM 1769 O O . PRO A 1 226 ? -9.490 -7.037 -35.418 1.00 52.72 226 PRO A O 1
ATOM 1772 N N . SER A 1 227 ? -7.539 -6.340 -34.567 1.00 53.09 227 SER A N 1
ATOM 1773 C CA . SER A 1 227 ? -7.481 -5.105 -35.359 1.00 53.09 227 SER A CA 1
ATOM 1774 C C . SER A 1 227 ? -6.096 -4.849 -35.946 1.00 53.09 227 SER A C 1
ATOM 1776 O O . SER A 1 227 ? -5.093 -4.887 -35.255 1.00 53.09 227 SER A O 1
ATOM 1778 N N . THR A 1 228 ? -6.015 -4.509 -37.225 1.00 60.94 228 THR A N 1
ATOM 1779 C CA . THR A 1 228 ? -4.754 -4.062 -37.840 1.00 60.94 228 THR A CA 1
ATOM 1780 C C . THR A 1 228 ? -4.554 -2.547 -37.755 1.00 60.94 228 THR A C 1
ATOM 1782 O O . THR A 1 228 ? -3.488 -2.056 -38.111 1.00 60.94 228 THR A O 1
ATOM 1785 N N . THR A 1 229 ? -5.561 -1.801 -37.287 1.00 56.09 229 THR A N 1
ATOM 1786 C CA . THR A 1 229 ? -5.585 -0.327 -37.273 1.00 56.09 229 THR A CA 1
ATOM 1787 C C . THR A 1 229 ? -5.466 0.266 -35.878 1.00 56.09 229 THR A C 1
ATOM 1789 O O . THR A 1 229 ? -4.916 1.347 -35.702 1.00 56.09 229 THR A O 1
ATOM 1792 N N . VAL A 1 230 ? -5.975 -0.434 -34.873 1.00 59.78 230 VAL A N 1
ATOM 1793 C CA . VAL A 1 230 ? -5.891 -0.035 -33.474 1.00 59.78 230 VAL A CA 1
ATOM 1794 C C . VAL A 1 230 ? -4.677 -0.752 -32.905 1.00 59.78 230 VAL A C 1
ATOM 1796 O O . VAL A 1 230 ? -4.822 -1.871 -32.452 1.00 59.78 230 VAL A O 1
ATOM 1799 N N . VAL A 1 231 ? -3.478 -0.183 -32.978 1.00 63.16 231 VAL A N 1
ATOM 1800 C CA . VAL A 1 231 ? -2.226 -0.823 -32.516 1.00 63.16 231 VAL A CA 1
ATOM 1801 C C . VAL A 1 231 ? -1.461 0.117 -31.594 1.00 63.16 231 VAL A C 1
ATOM 1803 O O . VAL A 1 231 ? -1.699 1.321 -31.621 1.00 63.16 231 VAL A O 1
ATOM 1806 N N . LEU A 1 232 ? -0.569 -0.423 -30.758 1.00 61.28 232 LEU A N 1
ATOM 1807 C CA . LEU A 1 232 ? 0.303 0.418 -29.939 1.00 61.28 232 LEU A CA 1
ATOM 1808 C C . LEU A 1 232 ? 1.335 1.078 -30.849 1.00 61.28 232 LEU A C 1
ATOM 1810 O O . LEU A 1 232 ? 2.125 0.397 -31.504 1.00 61.28 232 LEU A O 1
ATOM 1814 N N . HIS A 1 233 ? 1.359 2.404 -30.869 1.00 66.06 233 HIS A N 1
ATOM 1815 C CA . HIS A 1 233 ? 2.441 3.127 -31.517 1.00 66.06 233 HIS A CA 1
ATOM 1816 C C . HIS A 1 233 ? 3.731 2.991 -30.702 1.00 66.06 233 HIS A C 1
ATOM 1818 O O . HIS A 1 233 ? 3.704 2.793 -29.490 1.00 66.06 233 HIS A O 1
ATOM 1824 N N . GLU A 1 234 ? 4.888 3.144 -31.344 1.00 66.44 234 GLU A N 1
ATOM 1825 C CA . GLU A 1 234 ? 6.192 2.965 -30.688 1.00 66.44 234 GLU A CA 1
ATOM 1826 C C . GLU A 1 234 ? 6.360 3.840 -29.434 1.00 66.44 234 GLU A C 1
ATOM 1828 O O . GLU A 1 234 ? 6.877 3.390 -28.413 1.00 66.44 234 GLU A O 1
ATOM 1833 N N . HIS A 1 235 ? 5.875 5.083 -29.478 1.00 64.00 235 HIS A N 1
ATOM 1834 C CA . HIS A 1 235 ? 5.906 5.983 -28.327 1.00 64.00 235 HIS A CA 1
ATOM 1835 C C . HIS A 1 235 ? 4.981 5.512 -27.190 1.00 64.00 235 HIS A C 1
ATOM 1837 O O . HIS A 1 235 ? 5.340 5.646 -26.024 1.00 64.00 235 HIS A O 1
ATOM 1843 N N . GLU A 1 236 ? 3.836 4.899 -27.501 1.00 62.69 236 GLU A N 1
ATOM 1844 C CA . GLU A 1 236 ? 2.938 4.293 -26.508 1.00 62.69 236 GLU A CA 1
ATOM 1845 C C . GLU A 1 236 ? 3.530 3.000 -25.927 1.00 62.69 236 GLU A C 1
ATOM 1847 O O . GLU A 1 236 ? 3.434 2.755 -24.726 1.00 62.69 236 GLU A O 1
ATOM 1852 N N . ALA A 1 237 ? 4.197 2.189 -26.754 1.00 65.81 237 ALA A N 1
ATOM 1853 C CA . ALA A 1 237 ? 4.889 0.978 -26.321 1.00 65.81 237 ALA A CA 1
ATOM 1854 C C . ALA A 1 237 ? 6.065 1.303 -25.385 1.00 65.81 237 ALA A C 1
ATOM 1856 O O . ALA A 1 237 ? 6.206 0.665 -24.341 1.00 65.81 237 ALA A O 1
ATOM 1857 N N . LYS A 1 238 ? 6.850 2.343 -25.702 1.00 66.06 238 LYS A N 1
ATOM 1858 C CA . LYS A 1 238 ? 7.907 2.882 -24.827 1.00 66.06 238 LYS A CA 1
ATOM 1859 C C . LYS A 1 238 ? 7.352 3.350 -23.480 1.00 66.06 238 LYS A C 1
ATOM 1861 O O . LYS A 1 238 ? 7.951 3.086 -22.443 1.00 66.06 238 LYS A O 1
ATOM 1866 N N . LEU A 1 239 ? 6.172 3.977 -23.465 1.00 63.72 239 LEU A N 1
ATOM 1867 C CA . LEU A 1 239 ? 5.501 4.372 -22.219 1.00 63.72 239 LEU A CA 1
ATOM 1868 C C . LEU A 1 239 ? 5.047 3.180 -21.366 1.00 63.72 239 LEU A C 1
ATOM 1870 O O . LEU A 1 239 ? 4.854 3.352 -20.168 1.00 63.72 239 LEU A O 1
ATOM 1874 N N . LEU A 1 240 ? 4.871 1.992 -21.947 1.00 65.44 240 LEU A N 1
ATOM 1875 C CA . LEU A 1 240 ? 4.464 0.774 -21.237 1.00 65.44 240 LEU A CA 1
ATOM 1876 C C . LEU A 1 240 ? 5.641 -0.137 -20.873 1.00 65.44 240 LEU A C 1
ATOM 1878 O O . LEU A 1 240 ? 5.454 -1.088 -20.119 1.00 65.44 240 LEU A O 1
ATOM 1882 N N . GLU A 1 241 ? 6.844 0.136 -21.377 1.00 68.69 241 GLU A N 1
ATOM 1883 C CA . GLU A 1 241 ? 8.021 -0.718 -21.197 1.00 68.69 241 GLU A CA 1
ATOM 1884 C C . GLU A 1 241 ? 8.380 -0.928 -19.721 1.00 68.69 241 GLU A C 1
ATOM 1886 O O . GLU A 1 241 ? 8.697 -2.045 -19.314 1.00 68.69 241 GLU A O 1
ATOM 1891 N N . PHE A 1 242 ? 8.224 0.114 -18.898 1.00 73.44 242 PHE A N 1
ATOM 1892 C CA . PHE A 1 242 ? 8.488 0.045 -17.459 1.00 73.44 242 PHE A CA 1
ATOM 1893 C C . PHE A 1 242 ? 7.657 -1.035 -16.747 1.00 73.44 242 PHE A C 1
ATOM 1895 O O . PHE A 1 242 ? 8.097 -1.575 -15.738 1.00 73.44 242 PHE A O 1
ATOM 1902 N N . LEU A 1 243 ? 6.478 -1.396 -17.276 1.00 68.94 243 LEU A N 1
ATOM 1903 C CA . LEU A 1 243 ? 5.637 -2.441 -16.688 1.00 68.94 243 LEU A CA 1
ATOM 1904 C C . LEU A 1 243 ? 6.320 -3.813 -16.700 1.00 68.94 243 LEU A C 1
ATOM 1906 O O . LEU A 1 243 ? 5.977 -4.668 -15.890 1.00 68.94 243 LEU A O 1
ATOM 1910 N N . PHE A 1 244 ? 7.270 -4.033 -17.604 1.00 76.19 244 PHE A N 1
ATOM 1911 C CA . PHE A 1 244 ? 7.951 -5.316 -17.777 1.00 76.19 244 PHE A CA 1
ATOM 1912 C C . PHE A 1 244 ? 9.306 -5.369 -17.080 1.00 76.19 244 PHE A C 1
ATOM 1914 O O . PHE A 1 244 ? 9.976 -6.394 -17.132 1.00 76.19 244 PHE A O 1
ATOM 1921 N N . GLN A 1 245 ? 9.708 -4.284 -16.419 1.00 76.88 245 GLN A N 1
ATOM 1922 C CA . GLN A 1 245 ? 10.912 -4.273 -15.606 1.00 76.88 245 GLN A CA 1
ATOM 1923 C C . GLN A 1 245 ? 10.662 -5.008 -14.290 1.00 76.88 245 GLN A C 1
ATOM 1925 O O . GLN A 1 245 ? 9.564 -4.941 -13.723 1.00 76.88 245 GLN A O 1
ATOM 1930 N N . GLU A 1 246 ? 11.693 -5.706 -13.815 1.00 86.56 246 GLU A N 1
ATOM 1931 C CA . GLU A 1 246 ? 11.690 -6.312 -12.490 1.00 86.56 246 GLU A CA 1
ATOM 1932 C C . GLU A 1 246 ? 11.506 -5.232 -11.421 1.00 86.56 246 GLU A C 1
ATOM 1934 O O . GLU A 1 246 ? 12.110 -4.156 -11.457 1.00 86.56 246 GLU A O 1
ATOM 1939 N N . TYR A 1 247 ? 10.634 -5.523 -10.468 1.00 87.44 247 TYR A N 1
ATOM 1940 C CA . TYR A 1 247 ? 10.285 -4.630 -9.384 1.00 87.44 247 TYR A CA 1
ATOM 1941 C C . TYR A 1 247 ? 10.114 -5.482 -8.137 1.00 87.44 247 TYR A C 1
ATOM 1943 O O . TYR A 1 247 ? 9.121 -6.186 -8.004 1.00 87.44 247 TYR A O 1
ATOM 1951 N N . GLY A 1 248 ? 11.083 -5.462 -7.231 1.00 88.81 248 GLY A N 1
ATOM 1952 C CA . GLY A 1 248 ? 11.148 -6.364 -6.082 1.00 88.81 248 GLY A CA 1
ATOM 1953 C C . GLY A 1 248 ? 11.667 -7.758 -6.437 1.00 88.81 248 GLY A C 1
ATOM 1954 O O . GLY A 1 248 ? 12.442 -7.889 -7.376 1.00 88.81 248 GLY A O 1
ATOM 1955 N N . LYS A 1 249 ? 11.275 -8.803 -5.695 1.00 84.81 249 LYS A N 1
ATOM 1956 C CA . LYS A 1 249 ? 11.897 -10.140 -5.817 1.00 84.81 249 LYS A CA 1
ATOM 1957 C C . LYS A 1 249 ? 11.424 -10.933 -7.045 1.00 84.81 249 LYS A C 1
ATOM 1959 O O . LYS A 1 249 ? 10.474 -11.709 -6.940 1.00 84.81 249 LYS A O 1
ATOM 1964 N N . GLY A 1 250 ? 12.089 -10.778 -8.194 1.00 83.56 250 GLY A N 1
ATOM 1965 C CA . GLY A 1 250 ? 11.892 -11.648 -9.363 1.00 83.56 250 GLY A CA 1
ATOM 1966 C C . GLY A 1 250 ? 10.505 -11.558 -10.004 1.00 83.56 250 GLY A C 1
ATOM 1967 O O . GLY A 1 250 ? 10.066 -12.495 -10.667 1.00 83.56 250 GLY A O 1
ATOM 1968 N N . VAL A 1 251 ? 9.794 -10.452 -9.780 1.00 85.19 251 VAL A N 1
ATOM 1969 C CA . VAL A 1 251 ? 8.477 -10.184 -10.365 1.00 85.19 251 VAL A CA 1
ATOM 1970 C C . VAL A 1 251 ? 8.481 -8.825 -11.042 1.00 85.19 251 VAL A C 1
ATOM 1972 O O . VAL A 1 251 ? 9.032 -7.851 -10.531 1.00 85.19 251 VAL A O 1
ATOM 1975 N N . THR A 1 252 ? 7.838 -8.737 -12.195 1.00 83.19 252 THR A N 1
ATOM 1976 C CA . THR A 1 252 ? 7.667 -7.477 -12.920 1.00 83.19 252 THR A CA 1
ATOM 1977 C C . THR A 1 252 ? 6.573 -6.614 -12.295 1.00 83.19 252 THR A C 1
ATOM 1979 O O . THR A 1 252 ? 5.682 -7.114 -11.596 1.00 83.19 252 THR A O 1
ATOM 1982 N N . ILE A 1 253 ? 6.568 -5.311 -12.596 1.00 79.06 253 ILE A N 1
ATOM 1983 C CA . ILE A 1 253 ? 5.440 -4.436 -12.231 1.00 79.06 253 ILE A CA 1
ATOM 1984 C C . ILE A 1 253 ? 4.131 -5.035 -12.761 1.00 79.06 253 ILE A C 1
ATOM 1986 O O . ILE A 1 253 ? 3.174 -5.197 -12.009 1.00 79.06 253 ILE A O 1
ATOM 1990 N N . TYR A 1 254 ? 4.092 -5.431 -14.032 1.00 75.50 254 TYR A N 1
ATOM 1991 C CA . TYR A 1 254 ? 2.923 -6.016 -14.678 1.00 75.50 254 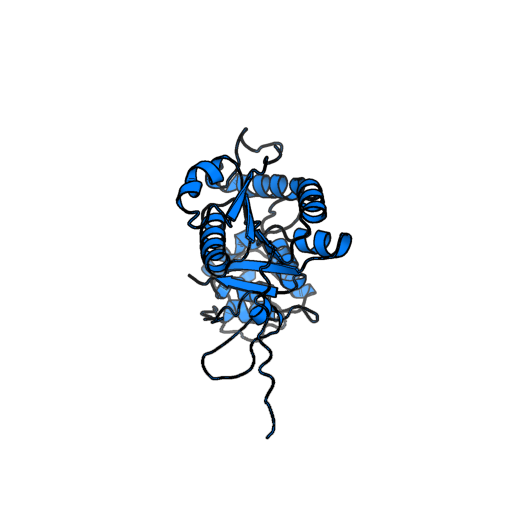TYR A CA 1
ATOM 1992 C C . TYR A 1 254 ? 2.388 -7.241 -13.922 1.00 75.50 254 TYR A C 1
ATOM 1994 O O . TYR A 1 254 ? 1.176 -7.344 -13.703 1.00 75.50 254 TYR A O 1
ATOM 2002 N N . GLU A 1 255 ? 3.263 -8.150 -13.491 1.00 78.06 255 GLU A N 1
ATOM 2003 C CA . GLU A 1 255 ? 2.870 -9.334 -12.723 1.00 78.06 255 GLU A CA 1
ATOM 2004 C C . GLU A 1 255 ? 2.313 -8.964 -11.353 1.00 78.06 255 GLU A C 1
ATOM 2006 O O . GLU A 1 255 ? 1.251 -9.472 -10.996 1.00 78.06 255 GLU A O 1
ATOM 2011 N N . ARG A 1 256 ? 2.946 -8.036 -10.621 1.00 86.75 256 ARG A N 1
ATOM 2012 C CA . ARG A 1 256 ? 2.418 -7.544 -9.335 1.00 86.75 256 ARG A CA 1
ATOM 2013 C C . ARG A 1 256 ? 1.008 -7.001 -9.480 1.00 86.75 256 ARG A C 1
ATOM 2015 O O . ARG A 1 256 ? 0.110 -7.378 -8.730 1.00 86.75 256 ARG A O 1
ATOM 2022 N N . LEU A 1 257 ? 0.814 -6.125 -10.466 1.00 79.12 257 LEU A N 1
ATOM 2023 C CA . LEU A 1 257 ? -0.478 -5.498 -10.712 1.00 79.12 257 LEU A CA 1
ATOM 2024 C C . LEU A 1 257 ? -1.531 -6.546 -11.065 1.00 79.12 257 LEU A C 1
ATOM 2026 O O . LEU A 1 257 ? -2.637 -6.536 -10.526 1.00 79.12 257 LEU A O 1
ATOM 2030 N N . THR A 1 258 ? -1.179 -7.466 -11.958 1.00 72.50 258 THR A N 1
ATOM 2031 C CA . THR A 1 258 ? -2.101 -8.492 -12.444 1.00 72.50 258 THR A CA 1
ATOM 2032 C C . THR A 1 258 ? -2.464 -9.477 -11.337 1.00 72.50 258 THR A C 1
ATOM 2034 O O . THR A 1 258 ? -3.650 -9.740 -11.147 1.00 72.50 258 THR A O 1
ATOM 2037 N N . LYS A 1 259 ? -1.496 -9.970 -10.554 1.00 80.50 259 LYS A N 1
ATOM 2038 C CA . LYS A 1 259 ? -1.761 -10.834 -9.392 1.00 80.50 259 LYS A CA 1
ATOM 2039 C C . LYS A 1 259 ? -2.691 -10.138 -8.400 1.00 80.50 259 LYS A C 1
ATOM 2041 O O . LYS A 1 259 ? -3.762 -10.659 -8.107 1.00 80.50 259 LYS A O 1
ATOM 2046 N N . GLY A 1 260 ? -2.355 -8.909 -8.000 1.00 75.94 260 GLY A N 1
ATOM 2047 C CA . GLY A 1 260 ? -3.162 -8.132 -7.059 1.00 75.94 260 GLY A CA 1
ATOM 2048 C C . GLY A 1 260 ? -4.615 -7.946 -7.506 1.00 75.94 260 GLY A C 1
ATOM 2049 O O . GLY A 1 260 ? -5.517 -8.092 -6.693 1.00 75.94 260 GLY A O 1
ATOM 2050 N N . MET A 1 261 ? -4.861 -7.681 -8.792 1.00 75.06 261 MET A N 1
ATOM 2051 C CA . MET A 1 261 ? -6.222 -7.487 -9.316 1.00 75.06 261 MET A CA 1
ATOM 2052 C C . MET A 1 261 ? -6.991 -8.784 -9.571 1.00 75.06 261 MET A C 1
ATOM 2054 O O . MET A 1 261 ? -8.218 -8.798 -9.492 1.00 75.06 261 MET A O 1
ATOM 2058 N N . THR A 1 262 ? -6.302 -9.860 -9.940 1.00 73.25 262 THR A N 1
ATOM 2059 C CA . THR A 1 262 ? -6.962 -11.133 -10.272 1.00 73.25 262 THR A CA 1
ATOM 2060 C C . THR A 1 262 ? -7.276 -11.965 -9.034 1.00 73.25 262 THR A C 1
ATOM 2062 O O . THR A 1 262 ? -8.206 -12.765 -9.076 1.00 73.25 262 THR A O 1
ATOM 2065 N N . GLN A 1 263 ? -6.542 -11.751 -7.938 1.00 80.88 263 GLN A N 1
ATOM 2066 C CA . GLN A 1 263 ? -6.649 -12.537 -6.709 1.00 80.88 263 GLN A CA 1
ATOM 2067 C C . GLN A 1 263 ? -7.382 -11.812 -5.569 1.00 80.88 263 GLN A C 1
ATOM 2069 O O . GLN A 1 263 ? -7.675 -12.439 -4.553 1.00 80.88 263 GLN A O 1
ATOM 2074 N N . CYS A 1 264 ? -7.697 -10.517 -5.706 1.00 74.81 264 CYS A N 1
ATOM 2075 C C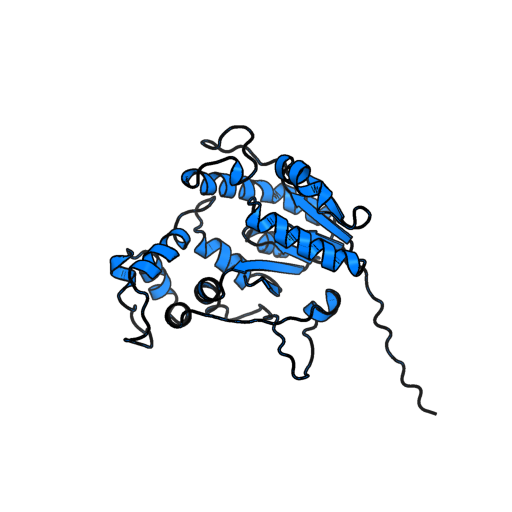A . CYS A 1 264 ? -8.413 -9.772 -4.669 1.00 74.81 264 CYS A CA 1
ATOM 2076 C C . CYS A 1 264 ? -9.938 -9.967 -4.716 1.00 74.81 264 CYS A C 1
ATOM 2078 O O . CYS A 1 264 ? -10.521 -10.252 -5.764 1.00 74.81 264 CYS A O 1
ATOM 2080 N N . ASP A 1 265 ? -10.611 -9.734 -3.584 1.00 79.44 265 ASP A N 1
ATOM 2081 C CA . ASP A 1 265 ? -12.077 -9.824 -3.496 1.00 79.44 265 ASP A CA 1
ATOM 2082 C C . ASP A 1 265 ? -12.781 -8.671 -4.235 1.00 79.44 265 ASP A C 1
ATOM 2084 O O . ASP A 1 265 ? -13.889 -8.836 -4.751 1.00 79.44 265 ASP A O 1
ATOM 2088 N N . ALA A 1 266 ? -12.155 -7.490 -4.268 1.00 78.94 266 ALA A N 1
ATOM 2089 C CA . ALA A 1 266 ? -12.703 -6.293 -4.897 1.00 78.94 266 ALA A CA 1
ATOM 2090 C C . ALA A 1 266 ? -11.613 -5.390 -5.484 1.00 78.94 266 ALA A C 1
ATOM 2092 O O . ALA A 1 266 ? -10.493 -5.334 -4.981 1.00 78.94 266 ALA A O 1
ATOM 2093 N N . ILE A 1 267 ? -11.966 -4.623 -6.516 1.00 73.44 267 ILE A N 1
ATOM 2094 C CA . ILE A 1 267 ? -11.090 -3.615 -7.123 1.00 73.44 267 ILE A CA 1
ATOM 2095 C C . ILE A 1 267 ? -11.743 -2.245 -6.963 1.00 73.44 267 ILE A C 1
ATOM 2097 O O . ILE A 1 267 ? -12.909 -2.065 -7.320 1.00 73.44 267 ILE A O 1
ATOM 2101 N N . ALA A 1 268 ? -10.980 -1.271 -6.471 1.00 72.50 268 ALA A N 1
ATOM 2102 C CA . ALA A 1 268 ? -11.352 0.136 -6.474 1.00 72.50 268 ALA A CA 1
ATOM 2103 C C . ALA A 1 268 ? -10.383 0.918 -7.364 1.00 72.50 268 ALA A C 1
ATOM 2105 O O . ALA A 1 268 ? -9.172 0.734 -7.295 1.00 72.50 268 ALA A O 1
ATOM 2106 N N . LEU A 1 269 ? -10.914 1.811 -8.195 1.00 69.62 269 LEU A N 1
ATOM 2107 C CA . LEU A 1 269 ? -10.121 2.629 -9.108 1.00 69.62 269 LEU A CA 1
ATOM 2108 C C . LEU A 1 269 ? -10.343 4.103 -8.782 1.00 69.62 269 LEU A C 1
ATOM 2110 O O . LEU A 1 269 ? -11.487 4.551 -8.692 1.00 69.62 269 LEU A O 1
ATOM 2114 N N . LYS A 1 270 ? -9.253 4.858 -8.655 1.00 64.69 270 LYS A N 1
ATOM 2115 C CA . LYS A 1 270 ? -9.272 6.317 -8.704 1.00 64.69 270 LYS A CA 1
ATOM 2116 C C . LYS A 1 270 ? -8.639 6.761 -10.017 1.00 64.69 270 LYS A C 1
ATOM 2118 O O . LYS A 1 270 ? -7.450 6.539 -10.243 1.00 64.69 270 LYS A O 1
ATOM 2123 N N . THR A 1 271 ? -9.448 7.381 -10.866 1.00 57.19 271 THR A N 1
ATOM 2124 C CA . THR A 1 271 ? -9.002 8.007 -12.112 1.00 57.19 271 THR A CA 1
ATOM 2125 C C . THR A 1 271 ? -8.595 9.450 -11.831 1.00 57.19 271 THR A C 1
ATOM 2127 O O . THR A 1 271 ? -9.262 10.132 -11.048 1.00 57.19 271 THR A O 1
ATOM 2130 N N . CYS A 1 272 ? -7.489 9.886 -12.426 1.00 48.38 272 CYS A N 1
ATOM 2131 C CA . CYS A 1 272 ? -7.109 11.293 -12.518 1.00 48.38 272 CYS A CA 1
ATOM 2132 C C . CYS A 1 272 ? -7.803 11.974 -13.701 1.00 48.38 272 CYS A C 1
ATOM 2134 O O . CYS A 1 272 ? -8.128 11.265 -14.682 1.00 48.38 272 CYS A O 1
#

InterPro domains:
  IPR050481 UDP-glycosyltransferase, plant-type [PTHR48049] (15-272)

Radius of gyration: 20.14 Å; chains: 1; bounding box: 74×35×55 Å

Secondary structure (DSSP, 8-state):
--------------EEEEE--SSHHHHHHHHHHHHHHHHTT-EEEEEEEHHHHHHHGGG-S-TTTEEEEEE-PPP-TTSPTT--SGGGS-GGGHHHHHHHHHTTHHHHHHHHHHH--SEEEESS-TTHHHHHHHH-SSEEEEEEE--HHHHHHHSS---S--EE----SS-----HHHHHTT-----------HHHHHHHTS-HHHHHHHHHS-HHHHTSPPTT-S-SSS---HHHHHHHGGGGSB-SSS-BHHHHHHHHHHHSSEEEEE--

Sequence (272 aa):
MRHKKMAESIDTKLQIVMFPWLALGHIIPFLNLSNELAKKGHRISFLLPKNAQIKLQNLNLYPNLITFHTLKIPHVHGLPYGAETTADVPRSLESLLATSMDELYDEIKSFLQNLKPRFVFFDFAHWVTEIALEIGGFKTLCYRLASPATSAISLIRSPEKSVFMASTAAGKVRPPLATEIGGIKTLCYKIVCPATSAYSLIRSPEKSVFMASTAAEKVRPPPGYPSTTVVLHEHEAKLLEFLFQEYGKGVTIYERLTKGMTQCDAIALKTC